Protein AF-A0A6J4QF57-F1 (afdb_monomer)

Mean predicted aligned error: 9.12 Å

Sequence (178 aa):
MHAVRVLKEDHDRIAALVERLAGENDPRLFDLLERELTVHVLAEDNVFLPQVEEAIEDSRRTTQEFFAGETDTLAGAAESIAEARENHREILSLLAEKRRVGIGDLKALVERQVEIEESLYPRAEKVLEGEDFERIGDLIEHCKWQVRGLTQAKLASSSSLRPAREAAVLVDEPGSPQ

Foldseek 3Di:
DFQVVLLVVLLVVLLVLLVVCVVDVDVVSLVVSLLSLVLSLQLCVVFVLVVLLVLLVVVCVVCVVPPPPDVPLSVLLVVLSVVLVVLSVVLNVLVVVPPVDDSVVNSVSSVVNVVSVVSNVVSSPVRDDRVRSVVSNVSSVVSSVVSVVVVVVVVVVVVVPDPPPDPPDDDDDDDDDD

Radius of gyration: 24.52 Å; Cα contacts (8 Å, |Δi|>4): 120; chains: 1; bounding box: 36×36×109 Å

Organism: NCBI:txid349277

Nearest PDB structures (foldseek):
  6h2e-assembly1_Q-2  TM=2.653E-01  e=2.456E-01  Aeromonas hydrophila subsp. hydrophila AL09-71
  8tn6-assembly1_C  TM=3.494E-01  e=1.052E+00  synthetic construct
  5xg2-assembly1_A  TM=2.446E-01  e=1.110E+00  Pyrococcus yayanosii CH1
  5nnv-assembly2_B  TM=2.238E-01  e=1.534E+00  Bacillus subtilis subsp. subtilis str. 168

Solvent-accessible surface area (backbone atoms only — not comparable to full-atom values): 10154 Å² total; per-residue (Å²): 82,53,28,71,60,57,53,51,57,47,48,57,52,52,52,54,46,49,56,48,48,74,78,38,96,47,68,69,56,49,61,46,45,52,49,53,51,52,37,50,50,50,23,34,69,74,41,51,52,53,54,48,52,50,33,44,52,54,48,48,55,54,37,65,77,76,45,96,77,74,60,66,65,56,51,52,40,52,51,38,53,54,50,47,56,50,52,44,50,53,54,52,52,47,58,72,66,40,98,78,60,55,67,66,61,56,45,52,54,51,54,48,46,51,56,43,45,68,62,33,50,70,46,42,61,76,56,45,55,73,68,52,34,25,54,48,19,48,51,32,54,50,44,36,52,52,52,52,50,53,53,53,52,51,54,55,60,66,63,71,74,65,81,80,76,80,82,84,84,76,90,82,86,81,82,88,88,134

pLDDT: mean 84.41, std 15.72, range [41.69, 97.75]

Secondary structure (DSSP, 8-state):
--HHHHHHHHHHHHHHHHHHHHH---HHHHHHHHHHHHHHHHHIIIIIHHHHHHHHHHHHHHHHHH-TT-HHHHHHHHHHHHHHHHHHHHHHHHHHH-TTS-HHHHHHHHHHHHHHHHHHHHHHTTTS-HHHHHHHHHHHHHHHHHHHHHHHHHHHHHHS------------------

Structure (mmCIF, N/CA/C/O backbone):
data_AF-A0A6J4QF57-F1
#
_entry.id   AF-A0A6J4QF57-F1
#
loop_
_atom_site.group_PDB
_atom_site.id
_atom_site.type_symbol
_atom_site.label_atom_id
_atom_site.label_alt_id
_atom_site.label_comp_id
_atom_site.label_asym_id
_atom_site.label_entity_id
_atom_site.label_seq_id
_atom_site.pdbx_PDB_ins_code
_atom_site.Cartn_x
_atom_site.Cartn_y
_atom_site.Cartn_z
_atom_site.occupancy
_atom_site.B_iso_or_equiv
_atom_site.auth_seq_id
_atom_site.auth_comp_id
_atom_site.auth_asym_id
_atom_site.auth_atom_id
_atom_site.pdbx_PDB_model_num
ATOM 1 N N . MET A 1 1 ? -13.164 -9.891 -0.575 1.00 82.06 1 MET A N 1
ATOM 2 C CA . MET A 1 1 ? -11.789 -10.457 -0.695 1.00 82.06 1 MET A CA 1
ATOM 3 C C . MET A 1 1 ? -10.975 -9.942 0.489 1.00 82.06 1 MET A C 1
ATOM 5 O O . MET A 1 1 ? -11.152 -8.786 0.813 1.00 82.06 1 MET A O 1
ATOM 9 N N . HIS A 1 2 ? -10.132 -10.723 1.176 1.00 94.94 2 HIS A N 1
ATOM 10 C CA . HIS A 1 2 ? -9.476 -10.219 2.404 1.00 94.94 2 HIS A CA 1
ATOM 11 C C . 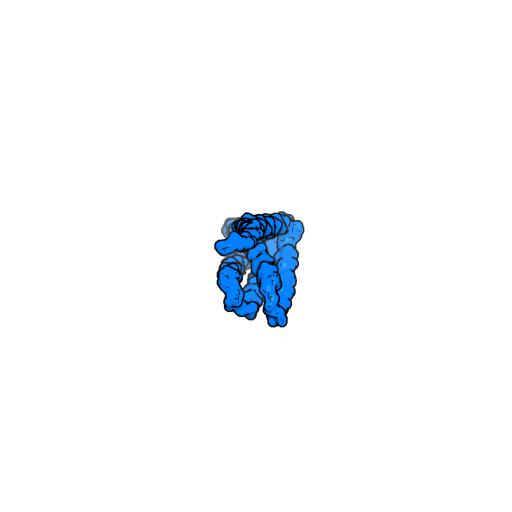HIS A 1 2 ? -8.360 -9.198 2.100 1.00 94.94 2 HIS A C 1
ATOM 13 O O . HIS A 1 2 ? -7.392 -9.562 1.433 1.00 94.94 2 HIS A O 1
ATOM 19 N N . ALA A 1 3 ? -8.443 -7.967 2.624 1.00 95.38 3 ALA A N 1
ATOM 20 C CA . ALA A 1 3 ? -7.529 -6.860 2.293 1.00 95.38 3 ALA A CA 1
ATOM 21 C C . ALA A 1 3 ? -6.036 -7.204 2.428 1.00 95.38 3 ALA A C 1
ATOM 23 O O . ALA A 1 3 ? -5.289 -7.047 1.469 1.00 95.38 3 ALA A O 1
ATOM 24 N N . VAL A 1 4 ? -5.615 -7.762 3.572 1.00 95.69 4 VAL A N 1
ATOM 25 C CA . VAL A 1 4 ? -4.206 -8.149 3.806 1.00 95.69 4 VAL A CA 1
ATOM 26 C C . VAL A 1 4 ? -3.697 -9.120 2.739 1.00 95.69 4 VAL A C 1
ATOM 28 O O . VAL A 1 4 ? -2.567 -9.016 2.278 1.00 95.69 4 VAL A O 1
ATOM 31 N N . ARG A 1 5 ? -4.539 -10.060 2.295 1.00 96.38 5 ARG A N 1
ATOM 32 C CA . ARG A 1 5 ? -4.146 -11.008 1.252 1.00 96.38 5 ARG A CA 1
ATOM 33 C C . ARG A 1 5 ? -3.926 -10.297 -0.085 1.00 96.38 5 ARG A C 1
ATOM 35 O O . ARG A 1 5 ? -2.981 -10.634 -0.785 1.00 96.38 5 ARG A O 1
ATOM 42 N N . VAL A 1 6 ? -4.767 -9.319 -0.422 1.00 96.06 6 VAL A N 1
ATOM 43 C CA . VAL A 1 6 ? -4.626 -8.525 -1.653 1.00 96.06 6 VAL A CA 1
ATOM 44 C C . VAL A 1 6 ? -3.308 -7.760 -1.681 1.00 96.06 6 VAL A C 1
ATOM 46 O O . VAL A 1 6 ? -2.625 -7.770 -2.703 1.00 96.06 6 VAL A O 1
ATOM 49 N N . LEU A 1 7 ? -2.950 -7.126 -0.565 1.00 96.50 7 LEU A N 1
ATOM 50 C CA . LEU A 1 7 ? -1.719 -6.345 -0.444 1.00 96.50 7 LEU A CA 1
ATOM 51 C C . LEU A 1 7 ? -0.479 -7.248 -0.480 1.00 96.50 7 LEU A C 1
ATOM 53 O O . LEU A 1 7 ? 0.443 -6.991 -1.246 1.00 96.50 7 LEU A O 1
ATOM 57 N N . LYS A 1 8 ? -0.508 -8.404 0.197 1.00 96.56 8 LYS A N 1
ATOM 58 C CA . LYS A 1 8 ? 0.572 -9.404 0.093 1.00 96.56 8 LYS A CA 1
ATOM 59 C C . LYS A 1 8 ? 0.761 -9.943 -1.330 1.00 96.56 8 LYS A C 1
ATOM 61 O O . LYS A 1 8 ? 1.890 -10.112 -1.779 1.00 96.56 8 LYS A O 1
ATOM 66 N N . GLU A 1 9 ? -0.325 -10.163 -2.073 1.00 96.69 9 GLU A N 1
ATOM 67 C CA . GLU A 1 9 ? -0.240 -10.530 -3.494 1.00 96.69 9 GLU A CA 1
ATOM 68 C C . GLU A 1 9 ? 0.381 -9.399 -4.352 1.00 96.69 9 GLU A C 1
ATOM 70 O O . GLU A 1 9 ? 1.011 -9.672 -5.379 1.00 96.69 9 GLU A O 1
ATOM 75 N N . ASP A 1 10 ? 0.234 -8.126 -3.962 1.00 96.50 10 ASP A N 1
ATOM 76 C CA . ASP A 1 10 ? 0.958 -7.007 -4.581 1.00 96.50 10 ASP A CA 1
ATOM 77 C C . ASP A 1 10 ? 2.449 -7.032 -4.211 1.00 96.50 10 ASP A C 1
ATOM 79 O O . ASP A 1 10 ? 3.283 -6.901 -5.111 1.00 96.50 10 ASP A O 1
ATOM 83 N N . HIS A 1 11 ? 2.795 -7.297 -2.946 1.00 96.69 11 HIS A N 1
ATOM 84 C CA . HIS A 1 11 ? 4.186 -7.421 -2.490 1.00 96.69 11 HIS A CA 1
ATOM 85 C C . HIS A 1 11 ? 4.956 -8.474 -3.279 1.00 96.69 11 HIS A C 1
ATOM 87 O O . HIS A 1 11 ? 6.025 -8.179 -3.811 1.00 96.69 11 HIS A O 1
ATOM 93 N N . ASP A 1 12 ? 4.391 -9.674 -3.432 1.00 96.19 12 ASP A N 1
ATOM 94 C CA . ASP A 1 12 ? 5.025 -10.765 -4.179 1.00 96.19 12 ASP A CA 1
ATOM 95 C C . ASP A 1 12 ? 5.312 -10.360 -5.634 1.00 96.19 12 ASP A C 1
ATOM 97 O O . ASP A 1 12 ? 6.379 -10.648 -6.190 1.00 96.19 12 ASP A O 1
ATOM 101 N N . ARG A 1 13 ? 4.369 -9.649 -6.267 1.00 96.06 13 ARG A N 1
ATOM 102 C CA . ARG A 1 13 ? 4.527 -9.156 -7.642 1.00 96.06 13 ARG A CA 1
ATOM 103 C C . ARG A 1 13 ? 5.601 -8.081 -7.744 1.00 96.06 13 ARG A C 1
ATOM 105 O O . ARG A 1 13 ? 6.428 -8.141 -8.655 1.00 96.06 13 ARG A O 1
ATOM 112 N N . ILE A 1 14 ? 5.588 -7.109 -6.837 1.00 95.62 14 ILE A N 1
ATOM 113 C CA . ILE A 1 14 ? 6.549 -6.004 -6.804 1.00 95.62 14 ILE A CA 1
ATOM 114 C C . ILE A 1 14 ? 7.956 -6.546 -6.531 1.00 95.62 14 ILE A C 1
ATOM 116 O O . ILE A 1 14 ? 8.880 -6.228 -7.280 1.00 95.62 14 ILE A O 1
ATOM 120 N N . ALA A 1 15 ? 8.116 -7.426 -5.541 1.00 93.06 15 ALA A N 1
ATOM 121 C CA . ALA A 1 15 ? 9.388 -8.065 -5.217 1.00 93.06 15 ALA A CA 1
ATOM 122 C C . ALA A 1 15 ? 9.958 -8.826 -6.423 1.00 93.06 15 ALA A C 1
ATOM 124 O O . ALA A 1 15 ? 11.121 -8.642 -6.788 1.00 93.06 15 ALA A O 1
ATOM 125 N N . ALA A 1 16 ? 9.127 -9.605 -7.124 1.00 93.94 16 ALA A N 1
ATOM 126 C CA . ALA A 1 16 ? 9.549 -10.301 -8.337 1.00 93.94 16 ALA A CA 1
ATOM 127 C C . ALA A 1 16 ? 10.000 -9.340 -9.456 1.00 93.94 16 ALA A C 1
ATOM 129 O O . ALA A 1 16 ? 10.929 -9.656 -10.202 1.00 93.94 16 ALA A O 1
ATOM 130 N N . LEU A 1 17 ? 9.366 -8.171 -9.600 1.00 94.31 17 LEU A N 1
ATOM 131 C CA . LEU A 1 17 ? 9.774 -7.156 -10.578 1.00 94.31 17 LEU A CA 1
ATOM 132 C C . LEU A 1 17 ? 11.103 -6.494 -10.202 1.00 94.31 17 LEU A C 1
ATOM 134 O O . LEU A 1 17 ? 11.955 -6.317 -11.074 1.00 94.31 17 LEU A O 1
ATOM 138 N N . VAL A 1 18 ? 11.290 -6.167 -8.923 1.00 91.38 18 VAL A N 1
ATOM 139 C CA . VAL A 1 18 ? 12.531 -5.585 -8.395 1.00 91.38 18 VAL A CA 1
ATOM 140 C C . VAL A 1 18 ? 13.710 -6.541 -8.592 1.00 91.38 18 VAL A C 1
ATOM 142 O O . VAL A 1 18 ? 14.739 -6.134 -9.129 1.00 91.38 18 VAL A O 1
ATOM 145 N N . GLU A 1 19 ? 13.550 -7.822 -8.248 1.00 91.19 19 GLU A N 1
ATOM 146 C CA . GLU A 1 19 ? 14.588 -8.845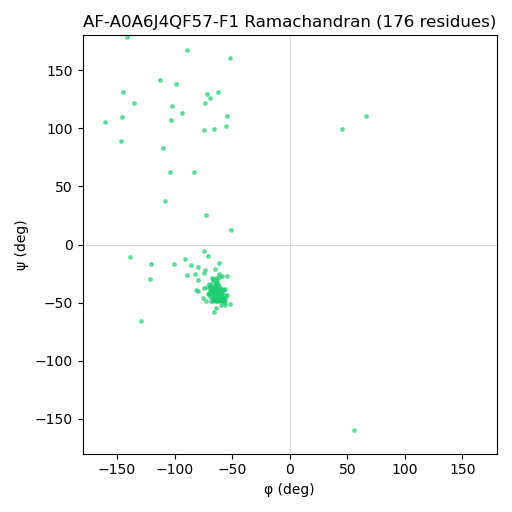 -8.443 1.00 91.19 19 GLU A CA 1
ATOM 147 C C . GLU A 1 19 ? 14.977 -8.998 -9.918 1.00 91.19 19 GLU A C 1
ATOM 149 O O . GLU A 1 19 ? 16.159 -9.049 -10.266 1.00 91.19 19 GLU A O 1
ATOM 154 N N . ARG A 1 20 ? 13.991 -9.000 -10.822 1.00 92.00 20 ARG A N 1
ATOM 155 C CA . ARG A 1 20 ? 14.261 -9.055 -12.265 1.00 92.00 20 ARG A CA 1
ATOM 156 C C . ARG A 1 20 ? 15.016 -7.822 -12.754 1.00 92.00 20 ARG A C 1
ATOM 158 O O . ARG A 1 20 ? 15.952 -7.967 -13.533 1.00 92.00 20 ARG A O 1
ATOM 165 N N . LEU A 1 21 ? 14.654 -6.631 -12.281 1.00 89.69 21 LEU A N 1
ATOM 166 C CA . LEU A 1 21 ? 15.334 -5.378 -12.629 1.00 89.69 21 LEU A CA 1
ATOM 167 C C . LEU A 1 21 ? 16.762 -5.285 -12.080 1.00 89.69 21 LEU A C 1
ATOM 169 O O . LEU A 1 21 ? 17.609 -4.630 -12.685 1.00 89.69 21 LEU A O 1
ATOM 173 N N . ALA A 1 22 ? 17.051 -5.946 -10.959 1.00 85.62 22 ALA A N 1
ATOM 174 C CA . ALA A 1 22 ? 18.411 -6.042 -10.437 1.00 85.62 22 ALA A CA 1
ATOM 175 C C . ALA A 1 22 ? 19.328 -6.870 -11.361 1.00 85.62 22 ALA A C 1
ATOM 177 O O . ALA A 1 22 ? 20.523 -6.587 -11.457 1.00 85.62 22 ALA A O 1
ATOM 178 N N . GLY A 1 23 ? 18.772 -7.867 -12.061 1.00 84.69 23 GLY A N 1
ATOM 179 C CA . GLY A 1 23 ? 19.488 -8.683 -13.048 1.00 84.69 23 GLY A CA 1
ATOM 180 C C . GLY A 1 23 ? 19.465 -8.128 -14.479 1.00 84.69 23 GLY A C 1
ATOM 181 O O . GLY A 1 23 ? 20.377 -8.402 -15.259 1.00 84.69 23 GLY A O 1
ATOM 182 N N . GLU A 1 24 ? 18.445 -7.343 -14.833 1.00 86.06 24 GLU A N 1
ATOM 183 C CA . GLU A 1 24 ? 18.196 -6.852 -16.189 1.00 86.06 24 GLU A CA 1
ATOM 184 C C . GLU A 1 24 ? 17.844 -5.360 -16.190 1.00 86.06 24 GLU A C 1
ATOM 186 O O . GLU A 1 24 ? 16.828 -4.939 -15.644 1.00 86.06 24 GLU A O 1
ATOM 191 N N . ASN A 1 25 ? 18.618 -4.545 -16.907 1.00 81.00 25 ASN A N 1
ATOM 192 C CA . ASN A 1 25 ? 18.272 -3.139 -17.122 1.00 81.00 25 ASN A CA 1
ATOM 193 C C . ASN A 1 25 ? 17.285 -2.986 -18.300 1.00 81.00 25 ASN A C 1
ATOM 195 O O . ASN A 1 25 ? 17.628 -2.404 -19.332 1.00 81.00 25 ASN A O 1
ATOM 199 N N . ASP A 1 26 ? 16.082 -3.564 -18.174 1.00 86.44 26 ASP A N 1
ATOM 200 C CA . ASP A 1 26 ? 14.990 -3.419 -19.150 1.00 86.44 26 ASP A CA 1
ATOM 201 C C . ASP A 1 26 ? 14.057 -2.260 -18.750 1.00 86.44 26 ASP A C 1
ATOM 203 O O . ASP A 1 26 ? 13.311 -2.358 -17.770 1.00 86.44 26 ASP A O 1
ATOM 207 N N . PRO A 1 27 ? 14.005 -1.171 -19.538 1.00 86.06 27 PRO A N 1
ATOM 208 C CA . PRO A 1 27 ? 13.104 -0.065 -19.258 1.00 86.06 27 PRO A CA 1
ATOM 209 C C . PRO A 1 27 ? 11.621 -0.429 -19.212 1.00 86.06 27 PRO A C 1
ATOM 211 O O . PRO A 1 27 ? 10.857 0.245 -18.533 1.00 86.06 27 PRO A O 1
ATOM 214 N N . ARG A 1 28 ? 11.194 -1.477 -19.922 1.00 89.94 28 ARG A N 1
ATOM 215 C CA . ARG A 1 28 ? 9.796 -1.925 -19.893 1.00 89.94 28 ARG A CA 1
ATOM 216 C C . ARG A 1 28 ? 9.439 -2.549 -18.551 1.00 89.94 28 ARG A C 1
ATOM 218 O O . ARG A 1 28 ? 8.299 -2.409 -18.114 1.00 89.94 28 ARG A O 1
ATOM 225 N N . LEU A 1 29 ? 10.397 -3.228 -17.917 1.00 90.62 29 LEU A N 1
ATOM 226 C CA . LEU A 1 29 ? 10.235 -3.747 -16.562 1.00 90.62 29 LEU A CA 1
ATOM 227 C C . LEU A 1 29 ? 10.179 -2.602 -15.555 1.00 90.62 29 LEU A C 1
ATOM 229 O O . LEU A 1 29 ? 9.353 -2.653 -14.651 1.00 90.62 29 LEU A O 1
ATOM 233 N N . PHE A 1 30 ? 10.974 -1.547 -15.752 1.00 90.00 30 PHE A N 1
ATOM 234 C CA . PHE A 1 30 ? 10.905 -0.357 -14.904 1.00 90.00 30 PHE A CA 1
ATOM 235 C C . PHE A 1 30 ? 9.540 0.329 -15.015 1.00 90.00 30 PHE A C 1
ATOM 237 O O . PHE A 1 30 ? 8.891 0.554 -14.001 1.00 90.00 30 PHE A O 1
ATOM 244 N N . ASP A 1 31 ? 9.047 0.565 -16.236 1.00 90.44 31 ASP A N 1
ATOM 245 C CA . ASP A 1 31 ? 7.720 1.156 -16.459 1.00 90.44 31 ASP A CA 1
ATOM 246 C C . ASP A 1 31 ? 6.587 0.278 -15.886 1.00 90.44 31 ASP A C 1
ATOM 248 O O . ASP A 1 31 ? 5.489 0.762 -15.602 1.00 90.44 31 ASP A O 1
ATOM 252 N N . LEU A 1 32 ? 6.791 -1.041 -15.800 1.00 92.56 32 LEU A N 1
ATOM 253 C CA . LEU A 1 32 ? 5.847 -1.962 -15.166 1.00 92.56 32 LEU A CA 1
ATOM 254 C C . LEU A 1 32 ? 5.917 -1.859 -13.637 1.00 92.56 32 LEU A C 1
ATOM 256 O O . LEU A 1 32 ? 4.872 -1.734 -13.006 1.00 92.56 32 LEU A O 1
ATOM 260 N N . LEU A 1 33 ? 7.122 -1.849 -13.062 1.00 92.44 33 LEU A N 1
ATOM 261 C CA . LEU A 1 33 ? 7.342 -1.665 -11.628 1.00 92.44 33 LEU A CA 1
ATOM 262 C C . LEU A 1 33 ? 6.781 -0.324 -11.140 1.00 92.44 33 LEU A C 1
ATOM 264 O O . LEU A 1 33 ? 6.049 -0.302 -10.158 1.00 92.44 33 LEU A O 1
ATOM 268 N N . GLU A 1 34 ? 7.053 0.771 -11.855 1.00 92.56 34 GLU A N 1
ATOM 269 C CA . GLU A 1 34 ? 6.514 2.105 -11.555 1.00 92.56 34 GLU A CA 1
ATOM 270 C C . GLU A 1 34 ? 4.984 2.076 -11.470 1.00 92.56 34 GLU A C 1
ATOM 272 O O . GLU A 1 34 ? 4.393 2.637 -10.547 1.00 92.56 34 GLU A O 1
ATOM 277 N N . ARG A 1 35 ? 4.331 1.382 -12.411 1.00 93.25 35 ARG A N 1
ATOM 278 C CA . ARG A 1 35 ? 2.872 1.245 -12.434 1.00 93.25 35 ARG A CA 1
ATOM 279 C C . ARG A 1 35 ? 2.344 0.427 -11.264 1.00 93.25 35 ARG A C 1
ATOM 281 O O . ARG A 1 35 ? 1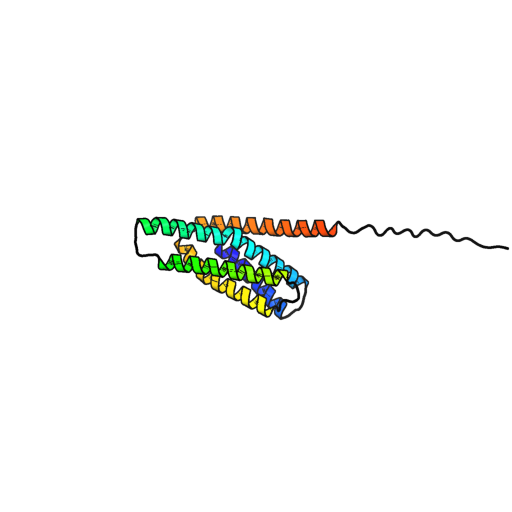.392 0.876 -10.633 1.00 93.25 35 ARG A O 1
ATOM 288 N N . GLU A 1 36 ? 2.918 -0.742 -10.987 1.00 95.31 36 GLU A N 1
ATOM 289 C CA . GLU A 1 36 ? 2.449 -1.583 -9.877 1.00 95.31 36 GLU A CA 1
ATOM 290 C C . GLU A 1 36 ? 2.683 -0.903 -8.522 1.00 95.31 36 GLU A C 1
ATOM 292 O O . GLU A 1 36 ? 1.755 -0.852 -7.722 1.00 95.31 36 GLU A O 1
ATOM 297 N N . LEU A 1 37 ? 3.847 -0.278 -8.302 1.00 95.00 37 LEU A N 1
ATOM 298 C CA . LEU A 1 37 ? 4.121 0.490 -7.082 1.00 95.00 37 LEU A CA 1
ATOM 299 C C . LEU A 1 37 ? 3.164 1.668 -6.914 1.00 95.00 37 LEU A C 1
ATOM 301 O O . LEU A 1 37 ? 2.602 1.852 -5.842 1.00 95.00 37 LEU A O 1
ATOM 305 N N . THR A 1 38 ? 2.934 2.446 -7.975 1.00 94.56 38 THR A N 1
ATOM 306 C CA . THR A 1 38 ? 2.000 3.581 -7.917 1.00 94.56 38 THR A CA 1
ATOM 307 C C . THR A 1 38 ? 0.586 3.113 -7.576 1.00 94.56 38 THR A C 1
ATOM 309 O O . THR A 1 38 ? -0.100 3.740 -6.776 1.00 94.56 38 THR A O 1
ATOM 312 N N . VAL A 1 39 ? 0.130 2.018 -8.189 1.00 96.06 39 VAL A N 1
ATOM 313 C CA . VAL A 1 39 ? -1.199 1.451 -7.930 1.00 96.06 39 VAL A CA 1
ATOM 314 C C . VAL A 1 39 ? -1.319 0.959 -6.490 1.00 96.06 39 VAL A C 1
ATOM 316 O O . VAL A 1 39 ? -2.327 1.246 -5.850 1.00 96.06 39 VAL A O 1
ATOM 319 N N . HIS A 1 40 ? -0.308 0.247 -5.998 1.00 97.12 40 HIS A N 1
ATOM 320 C CA . HIS A 1 40 ? -0.268 -0.298 -4.646 1.00 97.12 40 HIS A CA 1
ATOM 321 C C . HIS A 1 40 ? -0.259 0.818 -3.590 1.00 97.12 40 HIS A C 1
ATOM 323 O O . HIS A 1 40 ? -1.205 0.909 -2.811 1.00 97.12 40 HIS A O 1
ATOM 329 N N . VAL A 1 41 ? 0.688 1.760 -3.677 1.00 97.00 41 VAL A N 1
ATOM 330 C CA . VAL A 1 41 ? 0.781 2.913 -2.761 1.00 97.00 41 VAL A CA 1
ATOM 331 C C . VAL A 1 41 ? -0.520 3.716 -2.734 1.00 97.00 41 VAL A C 1
ATOM 333 O O . VAL A 1 41 ? -1.018 4.073 -1.670 1.00 97.00 41 VAL A O 1
ATOM 336 N N . LEU A 1 42 ? -1.127 3.984 -3.898 1.00 95.81 42 LEU A N 1
ATOM 337 C CA . LEU A 1 42 ? -2.391 4.723 -3.942 1.00 95.81 42 LEU A CA 1
ATOM 338 C C . LEU A 1 42 ? -3.558 3.932 -3.351 1.00 95.81 42 LEU A C 1
ATOM 340 O O . LEU A 1 42 ? -4.445 4.544 -2.757 1.00 95.81 42 LEU A O 1
ATOM 344 N N . ALA A 1 43 ? -3.598 2.612 -3.515 1.00 96.62 43 ALA A N 1
ATOM 345 C CA . ALA A 1 43 ? -4.635 1.802 -2.891 1.00 96.62 43 ALA A CA 1
ATOM 346 C C . ALA A 1 43 ? -4.517 1.846 -1.362 1.00 96.62 43 ALA A C 1
ATOM 348 O O . ALA A 1 43 ? -5.524 1.958 -0.665 1.00 96.62 43 ALA A O 1
ATOM 349 N N . GLU A 1 44 ? -3.300 1.842 -0.833 1.00 97.56 44 GLU A N 1
ATOM 350 C CA . GLU A 1 44 ? -3.077 1.912 0.606 1.00 97.56 44 GLU A CA 1
ATOM 351 C C . GLU A 1 44 ? -3.362 3.295 1.182 1.00 97.56 44 GLU A C 1
ATOM 353 O O . GLU A 1 44 ? -4.135 3.408 2.133 1.00 97.56 44 GLU A O 1
ATOM 358 N N . ASP A 1 45 ? -2.832 4.352 0.562 1.00 97.50 45 ASP A N 1
ATOM 359 C CA . ASP A 1 45 ? -3.005 5.732 1.026 1.00 97.50 45 ASP A CA 1
ATOM 360 C C . ASP A 1 45 ? -4.460 6.209 0.976 1.00 97.50 45 ASP A C 1
ATOM 362 O O . ASP A 1 45 ? -4.858 7.043 1.795 1.00 97.50 45 ASP A O 1
ATOM 366 N N . ASN A 1 46 ? -5.249 5.716 0.013 1.00 97.06 46 ASN A N 1
ATOM 367 C CA . ASN A 1 46 ? -6.636 6.146 -0.183 1.00 97.06 46 ASN A CA 1
ATOM 368 C C . ASN A 1 46 ? -7.672 5.181 0.402 1.00 97.06 46 ASN A C 1
ATOM 370 O O . ASN A 1 46 ? -8.832 5.571 0.530 1.00 97.06 46 ASN A O 1
ATOM 374 N N . VAL A 1 47 ? -7.295 3.937 0.716 1.00 97.62 47 VAL A N 1
ATOM 375 C CA . VAL A 1 47 ? -8.242 2.921 1.198 1.00 97.62 47 VAL A CA 1
ATOM 376 C C . VAL A 1 47 ? -7.752 2.263 2.477 1.00 97.62 47 VAL A C 1
ATOM 378 O O . VAL A 1 47 ? -8.395 2.428 3.507 1.00 97.62 47 VAL A O 1
ATOM 381 N N . PHE A 1 48 ? -6.645 1.520 2.443 1.00 97.75 48 PHE A N 1
ATOM 382 C CA . PHE A 1 48 ? -6.257 0.686 3.584 1.00 97.75 48 PHE A CA 1
ATOM 383 C C . PHE A 1 48 ? -5.891 1.512 4.824 1.00 97.75 48 PHE A C 1
ATOM 385 O O . PHE A 1 48 ? -6.538 1.377 5.863 1.00 97.75 48 PHE A O 1
ATOM 392 N N . LEU A 1 49 ? -4.899 2.402 4.712 1.00 96.94 49 LEU A N 1
ATOM 393 C CA . LEU A 1 49 ? -4.391 3.173 5.848 1.00 96.94 49 LEU A CA 1
ATOM 394 C C . LEU A 1 49 ? -5.468 4.068 6.482 1.00 96.94 49 LEU A C 1
ATOM 396 O O . LEU A 1 49 ? -5.583 4.028 7.706 1.00 96.94 49 LEU A O 1
ATOM 400 N N . PRO A 1 50 ? -6.308 4.804 5.720 1.00 97.00 50 PRO A N 1
ATOM 401 C CA . PRO A 1 50 ? -7.393 5.585 6.313 1.00 97.00 50 PRO A CA 1
ATOM 402 C C . PRO A 1 50 ? -8.406 4.743 7.094 1.00 97.00 50 PRO A C 1
ATOM 404 O O . PRO A 1 50 ? -8.885 5.182 8.132 1.00 97.00 50 PRO A O 1
ATOM 407 N N . GLN A 1 51 ? -8.743 3.539 6.619 1.00 96.25 51 GLN A N 1
ATOM 408 C CA . GLN A 1 51 ? -9.706 2.673 7.308 1.00 96.25 51 GLN A CA 1
ATOM 409 C C . GLN A 1 51 ? -9.122 2.088 8.600 1.00 96.25 51 GLN A C 1
ATOM 411 O O . GLN A 1 51 ? -9.828 1.978 9.599 1.00 96.25 51 GLN A O 1
ATOM 416 N N . VAL A 1 52 ? -7.827 1.757 8.606 1.00 93.94 52 VAL A N 1
ATOM 417 C CA . VAL A 1 52 ? -7.128 1.328 9.826 1.00 93.94 52 VAL A CA 1
ATOM 418 C C . VAL A 1 52 ? -7.017 2.488 10.822 1.00 93.94 52 VAL A C 1
ATOM 420 O O . VAL A 1 52 ? -7.267 2.299 12.008 1.00 93.94 52 VAL A O 1
ATOM 423 N N . GLU A 1 53 ? -6.683 3.689 10.349 1.00 94.31 53 GLU A N 1
ATOM 424 C CA . GLU A 1 53 ? -6.598 4.913 11.155 1.00 94.31 53 GLU A CA 1
ATOM 425 C C . GLU A 1 53 ? -7.947 5.251 11.816 1.00 94.31 53 GLU A C 1
ATOM 427 O O . GLU A 1 53 ? -8.003 5.427 13.033 1.00 94.31 53 GLU A O 1
ATOM 432 N N . GLU A 1 54 ? -9.042 5.229 11.051 1.00 93.88 54 GLU A N 1
ATOM 433 C CA . GLU A 1 54 ? -10.408 5.441 11.550 1.00 93.88 54 GLU A CA 1
ATOM 434 C C . GLU A 1 54 ? -10.792 4.410 12.627 1.00 93.88 54 GLU A C 1
ATOM 436 O O . GLU A 1 54 ? -11.252 4.779 13.710 1.00 93.88 54 GLU A O 1
ATOM 441 N N . ALA A 1 55 ? -10.514 3.123 12.389 1.00 91.50 55 ALA A N 1
ATOM 442 C CA . ALA A 1 55 ? -10.795 2.061 13.357 1.00 91.50 55 ALA A CA 1
ATOM 443 C C . ALA A 1 55 ? -9.979 2.205 14.656 1.00 91.50 55 ALA A C 1
ATOM 445 O O . ALA A 1 55 ? -10.494 1.974 15.753 1.00 91.50 55 ALA A O 1
ATOM 446 N N . ILE A 1 56 ? -8.714 2.629 14.560 1.00 88.88 56 ILE A N 1
ATOM 447 C CA . ILE A 1 56 ? -7.871 2.932 15.727 1.00 88.88 56 ILE A CA 1
ATOM 448 C C . ILE A 1 56 ? -8.451 4.103 16.520 1.00 88.88 56 ILE A C 1
ATOM 450 O O . ILE A 1 56 ? -8.489 4.050 17.752 1.00 88.88 56 ILE A O 1
ATOM 454 N N . GLU A 1 57 ? -8.892 5.166 15.847 1.00 88.25 57 GLU A N 1
ATOM 455 C CA . GLU A 1 57 ? -9.465 6.339 16.505 1.00 88.25 57 GLU A CA 1
ATOM 456 C C . GLU A 1 57 ? -10.776 6.023 17.228 1.00 88.25 57 GLU A C 1
ATOM 458 O O . GLU A 1 57 ? -10.961 6.451 18.375 1.00 88.25 57 GLU A O 1
ATOM 463 N N . ASP A 1 58 ? -11.660 5.251 16.599 1.00 88.75 58 ASP A N 1
ATOM 464 C CA . ASP A 1 58 ? -12.927 4.827 17.195 1.00 88.75 58 ASP A CA 1
ATOM 465 C C . ASP A 1 58 ? -12.711 3.848 18.359 1.00 88.75 58 ASP A C 1
ATOM 467 O O . ASP A 1 58 ? -13.336 3.990 19.421 1.00 88.75 58 ASP A O 1
ATOM 471 N N . SER A 1 59 ? -11.749 2.928 18.227 1.00 85.44 59 SER A N 1
ATOM 472 C CA . SER A 1 59 ? -11.305 2.070 19.330 1.00 85.44 59 SER A CA 1
ATOM 473 C C . SER A 1 59 ? -10.750 2.903 20.488 1.00 85.44 59 SER A C 1
ATOM 475 O O . SER A 1 59 ? -11.140 2.707 21.638 1.00 85.44 59 SER A O 1
ATOM 477 N N . ARG A 1 60 ? -9.911 3.912 20.210 1.00 83.25 60 ARG A N 1
ATOM 478 C CA . ARG A 1 60 ? -9.354 4.801 21.242 1.00 83.25 60 ARG A CA 1
ATOM 479 C C . ARG A 1 60 ? -10.445 5.579 21.970 1.00 83.25 60 ARG A C 1
ATOM 481 O O . ARG A 1 60 ? -10.361 5.712 23.189 1.00 83.25 60 ARG A O 1
ATOM 488 N N . ARG A 1 61 ? -11.440 6.099 21.246 1.00 82.50 61 ARG A N 1
ATOM 489 C CA . ARG A 1 61 ? -12.565 6.850 21.827 1.00 82.50 61 ARG A CA 1
ATOM 490 C C . ARG A 1 61 ? -13.356 5.968 22.789 1.00 82.50 61 ARG A C 1
ATOM 492 O O . ARG A 1 61 ? -13.554 6.349 23.936 1.00 82.50 61 ARG A O 1
ATOM 499 N N . THR A 1 62 ? -13.687 4.756 22.353 1.00 78.50 62 THR A N 1
ATOM 500 C CA . THR A 1 62 ? -14.405 3.774 23.173 1.00 78.50 62 THR A CA 1
ATOM 501 C C . THR A 1 62 ? -13.569 3.352 24.385 1.00 78.50 62 THR A C 1
ATOM 503 O O . THR A 1 62 ? -14.027 3.405 25.520 1.00 78.50 62 THR A O 1
ATOM 506 N N . THR A 1 63 ? -12.299 2.999 24.200 1.00 72.94 63 THR A N 1
ATOM 507 C CA . THR A 1 63 ? -11.449 2.518 25.298 1.00 72.94 63 THR A CA 1
ATOM 508 C C . THR A 1 63 ? -11.113 3.621 26.302 1.00 72.94 63 THR A C 1
ATOM 510 O O . THR A 1 63 ? -11.111 3.348 27.494 1.00 72.94 63 THR A O 1
ATOM 513 N N . GLN A 1 64 ? -10.912 4.879 25.893 1.00 65.75 64 GLN A N 1
ATOM 514 C CA . GLN A 1 64 ? -10.733 5.991 26.844 1.00 65.75 64 GLN A CA 1
ATOM 515 C C . GLN A 1 64 ? -11.968 6.227 27.723 1.00 65.75 64 GLN A C 1
ATOM 517 O O . GLN A 1 64 ? -11.824 6.648 28.871 1.00 65.75 64 GLN A O 1
ATOM 522 N N . GLU A 1 65 ? -13.163 5.933 27.211 1.00 58.81 65 GLU A N 1
ATOM 523 C CA . GLU A 1 65 ? -14.410 6.041 27.967 1.00 58.81 65 GLU A CA 1
ATOM 524 C C . GLU A 1 65 ? -14.580 4.911 29.003 1.00 58.81 65 GLU A C 1
ATOM 526 O O . GLU A 1 65 ? -15.255 5.120 30.012 1.00 58.81 65 GLU A O 1
ATOM 531 N N . PHE A 1 66 ? -13.934 3.749 28.814 1.00 53.78 66 PHE A N 1
ATOM 532 C CA . PHE A 1 66 ? -14.168 2.553 29.641 1.00 53.78 66 PHE A CA 1
ATOM 533 C C . PHE A 1 66 ? -12.936 1.989 30.384 1.00 53.78 66 PHE A C 1
ATOM 535 O O . PHE A 1 66 ? -13.092 1.436 31.473 1.00 53.78 66 PHE A O 1
ATOM 542 N N . PHE A 1 67 ? -11.715 2.135 29.861 1.00 53.56 67 PHE A N 1
ATOM 543 C CA . PHE A 1 67 ? -10.484 1.536 30.392 1.00 53.56 67 PHE A CA 1
ATOM 544 C C . PHE A 1 67 ? -9.257 2.445 30.187 1.00 53.56 67 PHE A C 1
ATOM 546 O O . PHE A 1 67 ? -8.716 2.581 29.094 1.00 53.56 67 PHE A O 1
ATOM 553 N N . ALA A 1 68 ? -8.727 3.014 31.271 1.00 55.00 68 ALA A N 1
ATOM 554 C CA . ALA A 1 68 ? -7.567 3.914 31.253 1.00 55.00 68 ALA A CA 1
ATOM 555 C C . ALA A 1 68 ? -6.195 3.232 30.981 1.00 55.00 68 ALA A C 1
ATOM 557 O O . ALA A 1 68 ? -5.177 3.738 31.448 1.00 55.00 68 ALA A O 1
ATOM 558 N N . GLY A 1 69 ? -6.134 2.078 30.294 1.00 52.59 69 GLY A N 1
ATOM 559 C CA . GLY A 1 69 ? -4.953 1.195 30.339 1.00 52.59 69 GLY A CA 1
ATOM 560 C C . GLY A 1 69 ? -4.458 0.533 29.046 1.00 52.59 69 GLY A C 1
ATOM 561 O O . GLY A 1 69 ? -3.359 -0.009 29.070 1.00 52.59 69 GLY A O 1
ATOM 562 N N . GLU A 1 70 ? -5.187 0.569 27.926 1.00 56.69 70 GLU A N 1
ATOM 563 C CA . GLU A 1 70 ? -4.829 -0.193 26.704 1.00 56.69 70 GLU A CA 1
ATOM 564 C C . GLU A 1 70 ? -4.314 0.690 25.545 1.00 56.69 70 GLU A C 1
ATOM 566 O O . GLU A 1 70 ? -4.591 0.472 24.370 1.00 56.69 70 GLU A O 1
ATOM 571 N N . THR A 1 71 ? -3.542 1.729 25.865 1.00 62.69 71 THR A N 1
ATOM 572 C CA . THR A 1 71 ? -3.090 2.743 24.893 1.00 62.69 71 THR A CA 1
ATOM 573 C C . THR A 1 71 ? -1.902 2.326 24.019 1.00 62.69 71 THR A C 1
ATOM 575 O O . THR A 1 71 ? -1.690 2.923 22.967 1.00 62.69 71 THR A O 1
ATOM 578 N N . ASP A 1 72 ? -1.129 1.317 24.424 1.00 70.88 72 ASP A N 1
ATOM 579 C CA . ASP A 1 72 ? 0.199 1.047 23.845 1.00 70.88 72 ASP A CA 1
ATOM 580 C C . ASP A 1 72 ? 0.134 0.411 22.442 1.00 70.88 72 ASP A C 1
ATOM 582 O O . ASP A 1 72 ? 0.880 0.766 21.533 1.00 70.88 72 ASP A O 1
ATOM 586 N N . THR A 1 73 ? -0.837 -0.482 22.217 1.00 70.06 73 THR A N 1
ATOM 587 C CA . THR A 1 73 ? -1.028 -1.116 20.899 1.00 70.06 73 THR A CA 1
ATOM 588 C C . THR A 1 73 ? -1.544 -0.121 19.854 1.00 70.06 73 THR A C 1
ATOM 590 O O . THR A 1 73 ? -1.098 -0.153 18.707 1.00 70.06 73 THR A O 1
ATOM 593 N N . LEU A 1 74 ? -2.464 0.768 20.247 1.00 78.00 74 LEU A N 1
ATOM 594 C CA . LEU A 1 74 ? -3.029 1.786 19.357 1.00 78.00 74 LEU A CA 1
ATOM 595 C C . LEU A 1 74 ? -1.986 2.853 18.998 1.00 78.00 74 LEU A C 1
ATOM 597 O O . LEU A 1 74 ? -1.931 3.289 17.850 1.00 78.00 74 LEU A O 1
ATOM 601 N N . ALA A 1 75 ? -1.127 3.228 19.954 1.00 79.12 75 ALA A N 1
ATOM 602 C CA . ALA A 1 75 ? -0.012 4.140 19.710 1.00 79.12 75 ALA A CA 1
ATOM 603 C C . ALA A 1 75 ? 0.968 3.570 18.673 1.00 79.12 75 ALA A C 1
ATOM 605 O O . ALA A 1 75 ? 1.262 4.240 17.686 1.00 79.12 75 ALA A O 1
ATOM 606 N N . GLY A 1 76 ? 1.385 2.308 18.829 1.00 84.75 76 GLY A N 1
ATOM 607 C CA . GLY A 1 76 ? 2.266 1.665 17.853 1.00 84.75 76 GLY A CA 1
ATOM 608 C C . GLY A 1 76 ? 1.651 1.592 16.450 1.00 84.75 76 GLY A C 1
ATOM 609 O O . GLY A 1 76 ? 2.341 1.803 15.457 1.00 84.75 76 GLY A O 1
ATOM 610 N N . ALA A 1 77 ? 0.350 1.316 16.333 1.00 87.06 77 ALA A N 1
ATOM 611 C CA . ALA A 1 77 ? -0.313 1.257 15.029 1.00 87.06 77 ALA A CA 1
ATOM 612 C C . ALA A 1 77 ? -0.327 2.622 14.313 1.00 87.06 77 ALA A C 1
ATOM 614 O O . ALA A 1 77 ? -0.052 2.683 13.116 1.00 87.06 77 ALA A O 1
ATOM 615 N N . ALA A 1 78 ? -0.567 3.712 15.049 1.00 88.75 78 ALA A N 1
ATOM 616 C CA . ALA A 1 78 ? -0.495 5.067 14.505 1.00 88.75 78 ALA A CA 1
ATOM 617 C C . ALA A 1 78 ? 0.928 5.439 14.043 1.00 88.75 78 ALA A C 1
ATOM 619 O O . ALA A 1 78 ? 1.090 6.050 12.988 1.00 88.75 78 ALA A O 1
ATOM 620 N N . GLU A 1 79 ? 1.959 5.029 14.791 1.00 91.56 79 GLU A N 1
ATOM 621 C CA . GLU A 1 79 ? 3.362 5.205 14.385 1.00 91.56 79 GLU A CA 1
ATOM 622 C C . GLU A 1 79 ? 3.672 4.457 13.080 1.00 91.56 79 GLU A C 1
ATOM 624 O O . GLU A 1 79 ? 4.223 5.055 12.157 1.00 91.56 79 GLU A O 1
ATOM 629 N N . SER A 1 80 ? 3.246 3.194 12.956 1.00 93.62 80 SER A N 1
ATOM 630 C CA . SER A 1 80 ? 3.418 2.410 11.723 1.00 93.62 80 SER A CA 1
ATOM 631 C C . SER A 1 80 ? 2.707 3.038 10.521 1.00 93.62 80 SER A C 1
ATOM 633 O O . SER A 1 80 ? 3.266 3.058 9.430 1.00 93.62 80 SER A O 1
ATOM 635 N N . ILE A 1 81 ? 1.497 3.586 10.700 1.00 94.62 81 ILE A N 1
ATOM 636 C CA . ILE A 1 81 ? 0.777 4.289 9.624 1.00 94.62 81 ILE A CA 1
ATOM 637 C C . ILE A 1 81 ? 1.546 5.538 9.179 1.00 94.62 81 ILE A C 1
ATOM 639 O O . ILE A 1 81 ? 1.682 5.792 7.981 1.00 94.62 81 ILE A O 1
ATOM 643 N N . ALA A 1 82 ? 2.060 6.325 10.128 1.00 95.38 82 ALA A N 1
ATOM 644 C CA . ALA A 1 82 ? 2.851 7.509 9.812 1.00 95.38 82 ALA A CA 1
ATOM 645 C C . ALA A 1 82 ? 4.145 7.142 9.065 1.00 95.38 82 ALA A C 1
ATOM 647 O O . ALA A 1 82 ? 4.500 7.811 8.092 1.00 95.38 82 ALA A O 1
ATOM 648 N N . GLU A 1 83 ? 4.813 6.066 9.487 1.00 96.81 83 GLU A N 1
ATOM 649 C CA . GLU A 1 83 ? 6.015 5.555 8.830 1.00 96.81 83 GLU A CA 1
ATOM 650 C C . GLU A 1 83 ? 5.727 5.064 7.404 1.00 96.81 83 GLU A C 1
ATOM 652 O O . GLU A 1 83 ? 6.444 5.451 6.480 1.00 96.81 83 GLU A O 1
ATOM 657 N N . ALA A 1 84 ? 4.641 4.307 7.204 1.00 96.44 84 ALA A N 1
ATOM 658 C CA . ALA A 1 84 ? 4.201 3.855 5.883 1.00 96.44 84 ALA A CA 1
ATOM 659 C C . ALA A 1 84 ? 3.970 5.042 4.933 1.00 96.44 84 ALA A C 1
ATOM 661 O O . ALA A 1 84 ? 4.513 5.075 3.832 1.00 96.44 84 ALA A O 1
ATOM 662 N N . ARG A 1 85 ? 3.254 6.086 5.378 1.00 97.06 85 ARG A N 1
ATOM 663 C CA . ARG A 1 85 ? 2.999 7.290 4.559 1.00 97.06 85 ARG A CA 1
ATOM 664 C C . ARG A 1 85 ? 4.271 8.075 4.213 1.00 97.06 85 ARG A C 1
ATOM 666 O O . ARG A 1 85 ? 4.320 8.732 3.172 1.00 97.06 85 ARG A O 1
ATOM 673 N N . GLU A 1 86 ? 5.277 8.098 5.087 1.00 97.62 86 GLU A N 1
ATOM 674 C CA . GLU A 1 86 ? 6.579 8.696 4.754 1.00 97.62 86 GLU A CA 1
ATOM 675 C C . GLU A 1 86 ? 7.293 7.855 3.694 1.00 97.62 86 GLU A C 1
ATOM 677 O O . GLU A 1 86 ? 7.691 8.383 2.657 1.00 97.62 86 GLU A O 1
ATOM 682 N N . ASN A 1 87 ? 7.358 6.540 3.896 1.00 97.06 87 ASN A N 1
ATOM 683 C CA . ASN A 1 87 ? 8.004 5.625 2.965 1.00 97.06 87 ASN A CA 1
ATOM 684 C C . ASN A 1 87 ? 7.317 5.631 1.579 1.00 97.06 87 ASN A C 1
ATOM 686 O O . ASN A 1 87 ? 7.992 5.665 0.552 1.00 97.06 87 ASN A O 1
ATOM 690 N N . HIS A 1 88 ? 5.985 5.747 1.527 1.00 97.38 88 HIS A N 1
ATOM 691 C CA . HIS A 1 88 ? 5.215 5.976 0.298 1.00 97.38 88 HIS A CA 1
ATOM 692 C C . HIS A 1 88 ? 5.639 7.244 -0.442 1.00 97.38 88 HIS A C 1
ATOM 694 O O . HIS A 1 88 ? 5.825 7.224 -1.662 1.00 97.38 88 HIS A O 1
ATOM 700 N N . ARG A 1 89 ? 5.818 8.357 0.279 1.00 96.50 89 ARG A N 1
ATOM 701 C CA . ARG A 1 89 ? 6.279 9.617 -0.319 1.00 96.50 89 ARG A CA 1
ATOM 702 C C . ARG A 1 89 ? 7.679 9.477 -0.900 1.00 96.50 89 ARG A C 1
ATOM 704 O O . ARG A 1 89 ? 7.913 9.976 -2.001 1.00 96.50 89 ARG A O 1
ATOM 711 N N . GLU A 1 90 ? 8.577 8.781 -0.210 1.00 95.06 90 GLU A N 1
ATOM 712 C CA . GLU A 1 90 ? 9.926 8.498 -0.708 1.00 95.06 90 GLU A CA 1
ATOM 713 C C . GLU A 1 90 ? 9.889 7.631 -1.977 1.00 95.06 90 GLU A C 1
ATOM 715 O O . GLU A 1 90 ? 10.492 8.005 -2.987 1.00 95.06 90 GLU A O 1
ATOM 720 N N . ILE A 1 91 ? 9.107 6.542 -1.981 1.00 93.94 91 ILE A N 1
ATOM 721 C CA . ILE A 1 91 ? 8.912 5.675 -3.155 1.00 93.94 91 ILE A CA 1
ATOM 722 C C . ILE A 1 91 ? 8.399 6.490 -4.347 1.00 93.94 91 ILE A C 1
ATOM 724 O O . ILE A 1 91 ? 8.987 6.450 -5.430 1.00 93.94 91 ILE A O 1
ATOM 728 N N . LEU A 1 92 ? 7.326 7.265 -4.163 1.00 92.62 92 LEU A N 1
ATOM 729 C CA . LEU A 1 92 ? 6.739 8.068 -5.238 1.00 92.62 92 LEU A CA 1
ATOM 730 C C . LEU A 1 92 ? 7.691 9.168 -5.727 1.00 92.62 92 LEU A C 1
ATOM 732 O O . LEU A 1 92 ? 7.728 9.448 -6.927 1.00 92.62 92 LEU A O 1
ATOM 736 N N . SER A 1 93 ? 8.476 9.772 -4.830 1.00 91.88 93 SER A N 1
ATOM 737 C CA . SER A 1 93 ? 9.493 10.763 -5.195 1.00 91.88 93 SER A CA 1
ATOM 738 C C . SER A 1 93 ? 10.572 10.143 -6.079 1.00 91.88 93 SER A C 1
ATOM 740 O O . SER A 1 93 ? 10.874 10.687 -7.142 1.00 91.88 93 SER A O 1
ATOM 742 N N . LEU A 1 94 ? 11.099 8.974 -5.699 1.00 90.12 94 LEU A N 1
ATOM 743 C CA . LEU A 1 94 ? 12.069 8.248 -6.518 1.00 90.12 94 LEU A CA 1
ATOM 744 C C . LEU A 1 94 ? 11.482 7.897 -7.892 1.00 90.12 94 LEU A C 1
ATOM 746 O O . LEU A 1 94 ? 12.094 8.175 -8.923 1.00 90.12 94 LEU A O 1
ATOM 750 N N . LEU A 1 95 ? 10.264 7.357 -7.945 1.00 88.56 95 LEU A N 1
ATOM 751 C C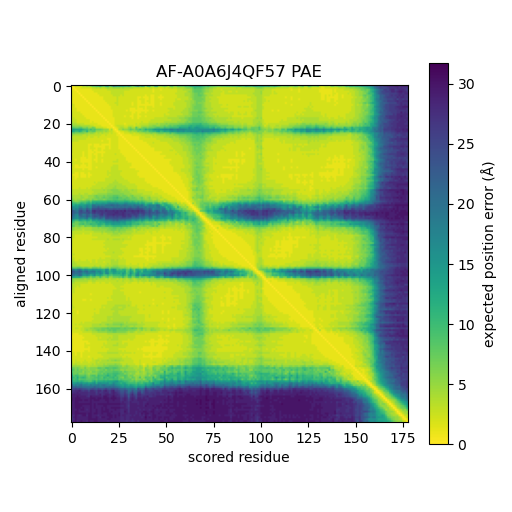A . LEU A 1 95 ? 9.619 7.039 -9.222 1.00 88.56 95 LEU A CA 1
ATOM 752 C C . LEU A 1 95 ? 9.467 8.281 -10.123 1.00 88.56 95 LEU A C 1
ATOM 754 O O . LEU A 1 95 ? 9.709 8.205 -11.332 1.00 88.56 95 LEU A O 1
ATOM 758 N N . ALA A 1 96 ? 9.156 9.448 -9.547 1.00 86.88 96 ALA A N 1
ATOM 759 C CA . ALA A 1 96 ? 9.026 10.705 -10.285 1.00 86.88 96 ALA A CA 1
ATOM 760 C C . ALA A 1 96 ? 10.351 11.209 -10.892 1.00 86.88 96 ALA A C 1
ATOM 762 O O . ALA A 1 96 ? 10.337 11.845 -11.953 1.00 86.88 96 ALA A O 1
ATOM 763 N N . GLU A 1 97 ? 11.496 10.899 -10.278 1.00 83.25 97 GLU A N 1
ATOM 764 C CA . GLU A 1 97 ? 12.831 11.233 -10.799 1.00 83.25 97 GLU A CA 1
ATOM 765 C C . GLU A 1 97 ? 13.229 10.405 -12.039 1.00 83.25 97 GLU A C 1
ATOM 767 O O . GLU A 1 97 ? 14.186 10.747 -12.750 1.00 83.25 97 GLU A O 1
ATOM 772 N N . LYS A 1 98 ? 12.446 9.365 -12.368 1.00 68.88 98 LYS A N 1
ATOM 773 C CA . LYS A 1 98 ? 12.651 8.445 -13.501 1.00 68.88 98 LYS A CA 1
ATOM 774 C C . LYS A 1 98 ? 14.046 7.796 -13.452 1.00 68.88 98 LYS A C 1
ATOM 776 O O . LYS A 1 98 ? 14.650 7.712 -12.393 1.00 68.88 98 LYS A O 1
ATOM 781 N N . ARG A 1 99 ? 14.556 7.283 -14.586 1.00 62.56 99 ARG A N 1
ATOM 782 C CA . ARG A 1 99 ? 15.742 6.392 -14.770 1.00 62.56 99 ARG A CA 1
ATOM 783 C C . ARG A 1 99 ? 17.096 6.803 -14.130 1.00 62.56 99 ARG A C 1
ATOM 785 O O . ARG A 1 99 ? 18.127 6.254 -14.507 1.00 62.56 99 ARG A O 1
ATOM 792 N N . ARG A 1 100 ? 17.143 7.791 -13.237 1.00 60.78 100 ARG A N 1
ATOM 793 C CA . ARG A 1 100 ? 18.305 8.132 -12.403 1.00 60.78 100 ARG A CA 1
ATOM 794 C C . ARG A 1 100 ? 18.318 7.411 -11.056 1.00 60.78 100 ARG A C 1
ATOM 796 O O . ARG A 1 100 ? 19.356 7.421 -10.407 1.00 60.78 100 ARG A O 1
ATOM 803 N N . VAL A 1 101 ? 17.213 6.776 -10.671 1.00 64.88 101 VAL A N 1
ATOM 804 C CA . VAL A 1 101 ? 17.129 5.997 -9.433 1.00 64.88 101 VAL A CA 1
ATOM 805 C C . VAL A 1 101 ? 17.914 4.698 -9.559 1.00 64.88 101 VAL A C 1
ATOM 807 O O . VAL A 1 101 ? 17.738 3.940 -10.517 1.00 64.88 101 VAL A O 1
ATOM 810 N N . GLY A 1 102 ? 18.774 4.429 -8.578 1.00 77.12 102 GLY A N 1
ATOM 811 C CA . GLY A 1 102 ? 19.370 3.113 -8.417 1.00 77.12 102 GLY A CA 1
ATOM 812 C C . GLY A 1 102 ? 18.298 2.120 -7.979 1.00 77.12 102 GLY A C 1
ATOM 813 O O . GLY A 1 102 ? 17.634 2.334 -6.972 1.00 77.12 102 GLY A O 1
ATOM 814 N N . ILE A 1 103 ? 18.147 1.004 -8.700 1.00 86.12 103 ILE A N 1
ATOM 815 C CA . ILE A 1 103 ? 17.211 -0.073 -8.320 1.00 86.12 103 ILE A CA 1
ATOM 816 C C . ILE A 1 103 ? 17.450 -0.567 -6.886 1.00 86.12 103 ILE A C 1
ATOM 818 O O . ILE A 1 103 ? 16.506 -0.994 -6.234 1.00 86.12 103 ILE A O 1
ATOM 822 N N . GLY A 1 104 ? 18.680 -0.449 -6.373 1.00 88.06 104 GLY A N 1
ATOM 823 C CA . GLY A 1 104 ? 19.003 -0.750 -4.978 1.00 88.06 104 GLY A CA 1
ATOM 824 C C . GLY A 1 104 ? 18.259 0.123 -3.962 1.00 88.06 104 GLY A C 1
ATOM 825 O O . GLY A 1 104 ? 17.747 -0.416 -2.987 1.00 88.06 104 GLY A O 1
ATOM 826 N N . ASP A 1 105 ? 18.139 1.431 -4.205 1.00 90.19 105 ASP A N 1
ATOM 827 C CA . ASP A 1 105 ? 17.442 2.344 -3.287 1.00 90.19 105 ASP A CA 1
ATOM 828 C C . ASP A 1 105 ? 15.938 2.052 -3.286 1.00 90.19 105 ASP A C 1
ATOM 830 O O . ASP A 1 105 ? 15.316 1.929 -2.234 1.00 90.19 105 ASP A O 1
ATOM 834 N N . LEU A 1 106 ? 15.363 1.847 -4.478 1.00 91.00 106 LEU A N 1
ATOM 835 C CA . LEU A 1 106 ? 13.954 1.478 -4.611 1.00 91.00 106 LEU A CA 1
ATOM 836 C C . LEU A 1 106 ? 13.661 0.121 -3.960 1.00 91.00 106 LEU A C 1
ATOM 838 O O . LEU A 1 106 ? 12.644 -0.027 -3.290 1.00 91.00 106 LEU A O 1
ATOM 842 N N . LYS A 1 107 ? 14.563 -0.856 -4.121 1.00 92.06 107 LYS A N 1
ATOM 843 C CA . LYS A 1 107 ? 14.467 -2.160 -3.460 1.00 92.06 107 LYS A CA 1
ATOM 844 C C . LYS A 1 107 ? 14.427 -2.009 -1.941 1.00 92.06 107 LYS A C 1
ATOM 846 O O . LYS A 1 107 ? 13.529 -2.564 -1.320 1.00 92.06 107 LYS A O 1
ATOM 851 N N . ALA A 1 108 ? 15.346 -1.234 -1.367 1.00 93.88 108 ALA A N 1
ATOM 852 C CA . ALA A 1 108 ? 15.410 -1.028 0.076 1.00 93.88 108 ALA A CA 1
ATOM 853 C C . ALA A 1 108 ? 14.126 -0.384 0.629 1.00 93.88 108 ALA A C 1
ATOM 855 O O . ALA A 1 108 ? 13.637 -0.798 1.677 1.00 93.88 108 ALA A O 1
ATOM 856 N N . LEU A 1 109 ? 13.541 0.585 -0.086 1.00 94.44 109 LEU A N 1
ATOM 857 C CA . LEU A 1 109 ? 12.271 1.197 0.321 1.00 94.44 109 LEU A CA 1
ATOM 858 C C . LEU A 1 109 ? 11.088 0.230 0.232 1.00 94.44 109 LEU A C 1
ATOM 860 O O . LEU A 1 109 ? 10.223 0.256 1.103 1.00 94.44 109 LEU A O 1
ATOM 864 N N . VAL A 1 110 ? 11.043 -0.624 -0.795 1.00 93.81 110 VAL A N 1
ATOM 865 C CA . VAL A 1 110 ? 10.009 -1.662 -0.923 1.00 93.81 110 VAL A CA 1
ATOM 866 C C . VAL A 1 110 ? 10.137 -2.698 0.192 1.00 93.81 110 VAL A C 1
ATOM 868 O O . VAL A 1 110 ? 9.139 -3.044 0.811 1.00 93.81 110 VAL A O 1
ATOM 871 N N . GLU A 1 111 ? 11.347 -3.172 0.484 1.00 95.00 111 GLU A N 1
ATOM 872 C CA . GLU A 1 111 ? 11.583 -4.119 1.582 1.00 95.00 111 GLU A CA 1
ATOM 873 C C . GLU A 1 111 ? 11.174 -3.512 2.929 1.00 95.00 111 GLU A C 1
ATOM 875 O O . GLU A 1 111 ? 10.434 -4.136 3.688 1.00 95.00 111 GLU A O 1
ATOM 880 N N . ARG A 1 112 ? 11.558 -2.254 3.178 1.00 95.69 112 ARG A N 1
ATOM 881 C CA . ARG A 1 112 ? 11.128 -1.510 4.365 1.00 95.69 112 ARG A CA 1
ATOM 882 C C . ARG A 1 112 ? 9.607 -1.362 4.438 1.00 95.69 112 ARG A C 1
ATOM 884 O O . ARG A 1 112 ? 9.048 -1.514 5.518 1.00 95.69 112 ARG A O 1
ATOM 891 N N . GLN A 1 113 ? 8.938 -1.088 3.317 1.00 95.88 113 GLN A N 1
ATOM 892 C CA . GLN A 1 113 ? 7.477 -0.986 3.277 1.00 95.88 113 GLN A CA 1
ATOM 893 C C . GLN A 1 113 ? 6.821 -2.285 3.756 1.00 95.88 113 GLN A C 1
ATOM 895 O O . GLN A 1 113 ? 5.976 -2.264 4.647 1.00 95.88 113 GLN A O 1
ATOM 900 N N . VAL A 1 114 ? 7.278 -3.422 3.222 1.00 95.25 114 VAL A N 1
ATOM 901 C CA . VAL A 1 114 ? 6.775 -4.744 3.611 1.00 95.25 114 VAL A CA 1
ATOM 902 C C . VAL A 1 114 ? 7.001 -4.999 5.104 1.00 95.25 114 VAL A C 1
ATOM 904 O O . VAL A 1 114 ? 6.104 -5.500 5.777 1.00 95.25 114 VAL A O 1
ATOM 907 N N . GLU A 1 115 ? 8.162 -4.633 5.653 1.00 96.00 115 GLU A N 1
ATOM 908 C CA . GLU A 1 115 ? 8.435 -4.766 7.092 1.00 96.00 115 GLU A CA 1
ATOM 909 C C . GLU A 1 115 ? 7.489 -3.918 7.957 1.00 96.00 115 GLU A C 1
ATOM 911 O O . GLU A 1 115 ? 6.955 -4.412 8.958 1.00 96.00 115 GLU A O 1
ATOM 916 N N . ILE A 1 116 ? 7.247 -2.660 7.565 1.00 95.25 116 ILE A N 1
ATOM 917 C CA . ILE A 1 116 ? 6.298 -1.769 8.246 1.00 95.25 116 ILE A CA 1
ATOM 918 C C . ILE A 1 116 ? 4.907 -2.407 8.245 1.00 95.25 116 ILE A C 1
ATOM 920 O O . ILE A 1 116 ? 4.259 -2.494 9.291 1.00 95.25 116 ILE A O 1
ATOM 924 N N . GLU A 1 117 ? 4.460 -2.908 7.100 1.00 94.31 117 GLU A N 1
ATOM 925 C CA . GLU A 1 117 ? 3.127 -3.476 6.941 1.00 94.31 117 GLU A CA 1
ATOM 926 C C . GLU A 1 117 ? 2.927 -4.810 7.657 1.00 94.31 117 GLU A C 1
ATOM 928 O O . GLU A 1 117 ? 1.911 -4.990 8.327 1.00 94.31 117 GLU A O 1
ATOM 933 N N . GLU A 1 118 ? 3.904 -5.719 7.618 1.00 93.31 118 GLU A N 1
ATOM 934 C CA . GLU A 1 118 ? 3.853 -6.967 8.392 1.00 93.31 118 GLU A CA 1
ATOM 935 C C . GLU A 1 118 ? 3.789 -6.692 9.905 1.00 93.31 118 GLU A C 1
ATOM 937 O O . GLU A 1 118 ? 3.241 -7.495 10.663 1.00 93.31 118 GLU A O 1
ATOM 942 N N . SER A 1 119 ? 4.289 -5.537 10.359 1.00 93.38 119 SER A N 1
ATOM 943 C CA . SER A 1 119 ? 4.106 -5.073 11.739 1.00 93.38 119 SER A CA 1
ATOM 944 C C . SER A 1 119 ? 2.732 -4.431 11.992 1.00 93.38 119 SER A C 1
ATOM 946 O O . SER A 1 119 ? 2.205 -4.518 13.108 1.00 93.38 119 SER A O 1
ATOM 948 N N . LEU A 1 120 ? 2.139 -3.803 10.971 1.00 93.75 120 LEU A N 1
ATOM 949 C CA . LEU A 1 120 ? 0.854 -3.108 11.038 1.00 93.75 120 LEU A CA 1
ATOM 950 C C . LEU A 1 120 ? -0.334 -4.074 10.958 1.00 93.75 120 LEU A C 1
ATOM 952 O O . LEU A 1 120 ? -1.294 -3.894 11.706 1.00 93.75 120 LEU A O 1
ATOM 956 N N . TYR A 1 121 ? -0.287 -5.111 10.116 1.00 94.38 121 TYR A N 1
ATOM 957 C CA . TYR A 1 121 ? -1.425 -6.019 9.915 1.00 94.38 121 TYR A CA 1
ATOM 958 C C . TYR A 1 121 ? -1.919 -6.675 11.214 1.00 94.38 121 TYR A C 1
ATOM 960 O O . TYR A 1 121 ? -3.114 -6.572 11.494 1.00 94.38 121 TYR A O 1
ATOM 968 N N . PRO A 1 122 ? -1.054 -7.237 12.087 1.00 92.50 122 PRO A N 1
ATOM 969 C CA . PRO A 1 122 ? -1.512 -7.814 13.352 1.00 92.50 122 PRO A CA 1
ATOM 970 C C . PRO A 1 122 ? -2.109 -6.777 14.311 1.00 92.50 122 PRO A C 1
ATOM 972 O O . PRO A 1 122 ? -2.824 -7.127 15.248 1.00 92.50 122 PRO A O 1
ATOM 975 N N . ARG A 1 123 ? -1.784 -5.489 14.137 1.00 90.69 123 ARG A N 1
ATOM 976 C CA . ARG A 1 123 ? -2.373 -4.392 14.918 1.00 90.69 123 ARG A CA 1
ATOM 977 C C . ARG A 1 123 ? -3.731 -3.993 14.349 1.00 90.69 123 ARG A C 1
ATOM 979 O O . ARG A 1 123 ? -4.653 -3.773 15.127 1.00 90.69 123 ARG A O 1
ATOM 986 N N . ALA A 1 124 ? -3.869 -3.973 13.024 1.00 92.12 124 ALA A N 1
ATOM 987 C CA . ALA A 1 124 ? -5.143 -3.766 12.344 1.00 92.12 124 ALA A CA 1
ATOM 988 C C . ALA A 1 124 ? -6.159 -4.868 12.699 1.00 92.12 124 ALA A C 1
ATOM 990 O O . ALA A 1 124 ? -7.311 -4.564 12.984 1.00 92.12 124 ALA A O 1
ATOM 991 N N . GLU A 1 125 ? -5.725 -6.129 12.800 1.00 92.06 125 GLU A N 1
ATOM 992 C CA . GLU A 1 125 ? -6.570 -7.268 13.209 1.00 92.06 125 GLU A CA 1
ATOM 993 C C . GLU A 1 125 ? -7.147 -7.152 14.629 1.00 92.06 125 GLU A C 1
ATOM 995 O O . GLU A 1 125 ? -8.081 -7.869 14.980 1.00 92.06 125 GLU A O 1
ATOM 1000 N N . LYS A 1 126 ? -6.611 -6.256 15.465 1.00 90.06 126 LYS A N 1
ATOM 1001 C CA . LYS A 1 126 ? -7.152 -5.998 16.808 1.00 90.06 126 LYS A CA 1
ATOM 1002 C C . LYS A 1 126 ? -8.289 -4.980 16.820 1.00 90.06 126 LYS A C 1
ATOM 1004 O O . LYS A 1 126 ? -8.977 -4.880 17.831 1.00 90.06 126 LYS A O 1
ATOM 1009 N N . VAL A 1 127 ? -8.434 -4.193 15.755 1.00 89.56 127 VAL A N 1
ATOM 1010 C CA . VAL A 1 127 ? -9.403 -3.088 15.672 1.00 89.56 127 VAL A CA 1
ATOM 1011 C C . VAL A 1 127 ? -10.401 -3.243 14.526 1.00 89.56 127 VAL A C 1
ATOM 1013 O O . VAL A 1 127 ? -11.434 -2.586 14.551 1.00 89.56 127 VAL A O 1
ATOM 1016 N N . LEU A 1 128 ? -10.113 -4.106 13.549 1.00 91.12 128 LEU A N 1
ATOM 1017 C CA . LEU A 1 128 ? -10.984 -4.426 12.420 1.00 91.12 128 LEU A CA 1
ATOM 1018 C C . LEU A 1 128 ? -11.474 -5.869 12.516 1.00 91.12 128 LEU A C 1
ATOM 1020 O O . LEU A 1 128 ? -10.709 -6.775 12.857 1.00 91.12 128 LEU A O 1
ATOM 1024 N N . GLU A 1 129 ? -12.734 -6.092 12.155 1.00 92.62 129 GLU A N 1
ATOM 1025 C CA . GLU A 1 129 ? -13.309 -7.432 12.085 1.00 92.62 129 GLU A CA 1
ATOM 1026 C C . GLU A 1 129 ? -13.098 -8.067 10.701 1.00 92.62 129 GLU A C 1
ATOM 1028 O O . GLU A 1 129 ? -12.738 -7.411 9.721 1.00 92.62 129 GLU A O 1
ATOM 1033 N N . GLY A 1 130 ? -13.338 -9.377 10.588 1.00 92.19 130 GLY A N 1
ATOM 1034 C CA . GLY A 1 130 ? -13.176 -10.096 9.318 1.00 92.19 130 GLY A CA 1
ATOM 1035 C C . GLY A 1 130 ? -14.015 -9.505 8.177 1.00 92.19 130 GLY A C 1
ATOM 1036 O O . GLY A 1 130 ? -13.523 -9.377 7.056 1.00 92.19 130 GLY A O 1
ATOM 1037 N N . GLU A 1 131 ? -15.250 -9.081 8.467 1.00 94.00 131 GLU A N 1
ATOM 1038 C CA . GLU A 1 131 ? -16.134 -8.434 7.487 1.00 94.00 131 GLU A CA 1
ATOM 1039 C C . GLU A 1 131 ? -15.582 -7.076 7.018 1.00 94.00 131 GLU A C 1
ATOM 1041 O O . GLU A 1 131 ? -15.693 -6.738 5.834 1.00 94.00 131 GLU A O 1
ATOM 1046 N N . ASP A 1 132 ? -14.909 -6.326 7.900 1.00 94.81 132 ASP A N 1
ATOM 1047 C CA . ASP A 1 132 ? -14.232 -5.084 7.523 1.00 94.81 132 ASP A CA 1
ATOM 1048 C C . ASP A 1 132 ? -13.089 -5.357 6.552 1.00 94.81 132 ASP A C 1
ATOM 1050 O O . ASP A 1 132 ? -12.989 -4.695 5.519 1.00 94.81 132 ASP A O 1
ATOM 1054 N N . PHE A 1 133 ? -12.256 -6.364 6.824 1.00 96.50 133 PHE A N 1
ATOM 1055 C CA . PHE A 1 133 ? -11.173 -6.736 5.913 1.00 96.50 133 PHE A CA 1
ATOM 1056 C C . PHE A 1 133 ? -11.679 -7.207 4.551 1.00 96.50 133 PHE A C 1
ATOM 1058 O O . PHE A 1 133 ? -11.019 -6.955 3.539 1.00 96.50 133 PHE A O 1
ATOM 1065 N N . GLU A 1 134 ? -12.828 -7.879 4.493 1.00 97.31 134 GLU A N 1
ATOM 1066 C CA . GLU A 1 134 ? -13.442 -8.268 3.225 1.00 97.31 134 GLU A CA 1
ATOM 1067 C C . GLU A 1 134 ? -13.920 -7.056 2.424 1.00 97.31 134 GLU A C 1
ATOM 1069 O O . GLU A 1 134 ? -13.609 -6.948 1.233 1.00 97.31 134 GLU A O 1
ATOM 1074 N N . ARG A 1 135 ? -14.614 -6.122 3.086 1.00 97.06 135 ARG A N 1
ATOM 1075 C CA . ARG A 1 135 ? -15.072 -4.864 2.483 1.00 97.06 135 ARG A CA 1
ATOM 1076 C C . ARG A 1 135 ? -13.897 -4.014 2.006 1.00 97.06 135 ARG A C 1
ATOM 1078 O O . ARG A 1 135 ? -13.919 -3.506 0.886 1.00 97.06 135 ARG A O 1
ATOM 1085 N N . ILE A 1 136 ? -12.868 -3.860 2.838 1.00 97.31 136 ILE A N 1
ATOM 1086 C CA . ILE A 1 136 ? -11.667 -3.086 2.513 1.00 97.31 136 ILE A CA 1
ATOM 1087 C C . ILE A 1 136 ? -10.936 -3.718 1.326 1.00 97.31 136 ILE A C 1
ATOM 1089 O O . ILE A 1 136 ? -10.509 -2.994 0.430 1.00 97.31 136 ILE A O 1
ATOM 1093 N N . GLY A 1 137 ? -10.834 -5.048 1.254 1.00 96.88 137 GLY A N 1
ATOM 1094 C CA . GLY A 1 137 ? -10.185 -5.704 0.118 1.00 96.88 137 GLY A CA 1
ATOM 1095 C C . GLY A 1 137 ? -10.927 -5.489 -1.202 1.00 96.88 137 GLY A C 1
ATOM 1096 O O . GLY A 1 137 ? -10.289 -5.259 -2.229 1.00 96.88 137 GLY A O 1
ATOM 1097 N N . ASP A 1 138 ? -12.260 -5.464 -1.180 1.00 97.31 138 ASP A N 1
ATOM 1098 C CA . ASP A 1 138 ? -13.054 -5.134 -2.369 1.00 97.31 138 ASP A CA 1
ATOM 1099 C C . ASP A 1 138 ? -12.869 -3.658 -2.788 1.00 97.31 138 ASP A C 1
ATOM 1101 O O . ASP A 1 138 ? -12.768 -3.354 -3.981 1.00 97.31 138 ASP A O 1
ATOM 1105 N N . LEU A 1 139 ? -12.754 -2.736 -1.822 1.00 97.06 139 LEU A N 1
ATOM 1106 C CA . LEU A 1 139 ? -12.445 -1.323 -2.080 1.00 97.06 139 LEU A CA 1
ATOM 1107 C C . LEU A 1 139 ? -11.032 -1.127 -2.649 1.00 97.06 139 LEU A C 1
ATOM 1109 O O . LEU A 1 139 ? -10.855 -0.323 -3.567 1.00 97.06 139 LEU A O 1
ATOM 1113 N N . ILE A 1 140 ? -10.043 -1.873 -2.150 1.00 97.31 140 ILE A N 1
ATOM 1114 C CA . ILE A 1 140 ? -8.669 -1.878 -2.668 1.00 97.31 140 ILE A CA 1
ATOM 1115 C C . ILE A 1 140 ? -8.672 -2.309 -4.135 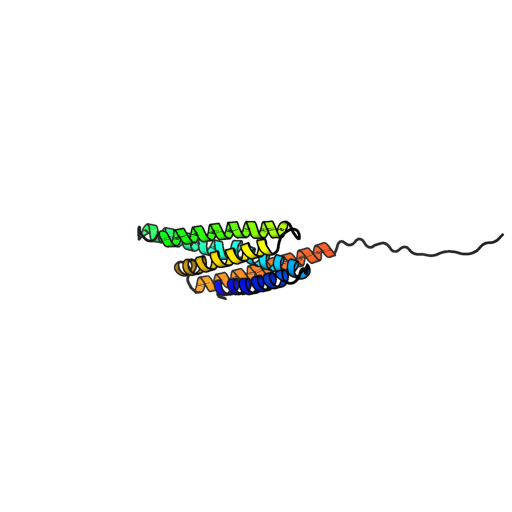1.00 97.31 140 ILE A C 1
ATOM 1117 O O . ILE A 1 140 ? -8.161 -1.585 -4.987 1.00 97.31 140 ILE A O 1
ATOM 1121 N N . GLU A 1 141 ? -9.295 -3.441 -4.470 1.00 97.06 141 GLU A N 1
ATOM 1122 C CA . GLU A 1 141 ? -9.365 -3.907 -5.861 1.00 97.06 141 GLU A CA 1
ATOM 1123 C C . GLU A 1 141 ? -10.102 -2.915 -6.771 1.00 97.06 141 GLU A C 1
ATOM 1125 O O . GLU A 1 141 ? -9.661 -2.647 -7.896 1.00 97.06 141 GLU A O 1
ATOM 1130 N N . HIS A 1 142 ? -11.172 -2.285 -6.276 1.00 95.69 142 HIS A N 1
ATOM 1131 C CA . HIS A 1 142 ? -11.852 -1.223 -7.013 1.00 95.69 142 HIS A CA 1
ATOM 1132 C C . HIS A 1 142 ? -10.938 -0.014 -7.270 1.00 95.69 142 HIS A C 1
ATOM 1134 O O . HIS A 1 142 ? -10.861 0.471 -8.403 1.00 95.69 142 HIS A O 1
ATOM 1140 N N . CYS A 1 143 ? -10.206 0.448 -6.252 1.00 95.19 143 CYS A N 1
ATOM 1141 C CA . CYS A 1 143 ? -9.237 1.536 -6.374 1.00 95.19 143 CYS A CA 1
ATOM 1142 C C . CYS A 1 143 ? -8.151 1.191 -7.405 1.00 95.19 143 CYS A C 1
ATOM 1144 O O . CYS A 1 143 ? -7.907 1.957 -8.342 1.00 95.19 143 CYS A O 1
ATOM 1146 N N . LYS A 1 144 ? -7.573 -0.012 -7.317 1.00 94.19 144 LYS A N 1
ATOM 1147 C CA . LYS A 1 144 ? -6.556 -0.506 -8.257 1.00 94.19 144 LYS A CA 1
ATOM 1148 C C . LYS A 1 144 ? -7.074 -0.501 -9.691 1.00 94.19 144 LYS A C 1
ATOM 1150 O O . LYS A 1 144 ? -6.368 -0.065 -10.604 1.00 94.19 144 LYS A O 1
ATOM 1155 N N . TRP A 1 145 ? -8.314 -0.942 -9.909 1.00 94.00 145 TRP A N 1
ATOM 1156 C CA . TRP A 1 145 ? -8.953 -0.898 -11.223 1.00 94.00 145 TRP A CA 1
ATOM 1157 C C . TRP A 1 145 ? -9.0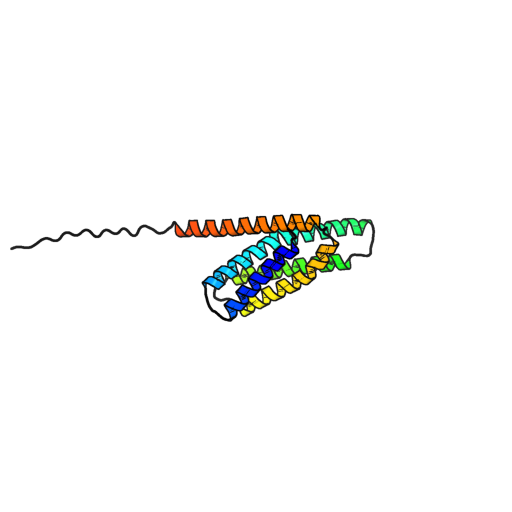85 0.537 -11.759 1.00 94.00 145 TRP A C 1
ATOM 1159 O O . TRP A 1 145 ? -8.712 0.795 -12.908 1.00 94.00 145 TRP A O 1
ATOM 1169 N N . GLN A 1 146 ? -9.533 1.487 -10.932 1.00 92.25 146 GLN A N 1
ATOM 1170 C CA . GLN A 1 146 ? -9.660 2.897 -11.321 1.00 92.25 146 GLN A CA 1
ATOM 1171 C C . GLN A 1 146 ? -8.305 3.526 -11.681 1.00 92.25 146 GLN A C 1
ATOM 1173 O O . GLN A 1 146 ? -8.173 4.149 -12.738 1.00 92.25 146 GLN A O 1
ATOM 1178 N N . VAL A 1 147 ? -7.277 3.331 -10.848 1.00 90.31 147 VAL A N 1
ATOM 1179 C CA . VAL A 1 147 ? -5.928 3.883 -11.076 1.00 90.31 147 VAL A CA 1
ATOM 1180 C C . VAL A 1 147 ? -5.312 3.314 -12.359 1.00 90.31 147 VAL A C 1
ATOM 1182 O O . VAL A 1 147 ? -4.757 4.059 -13.181 1.00 90.31 147 VAL A O 1
ATOM 1185 N N . ARG A 1 148 ? -5.464 2.003 -12.593 1.00 90.75 148 ARG A N 1
ATOM 1186 C CA . ARG A 1 148 ? -5.012 1.345 -13.831 1.00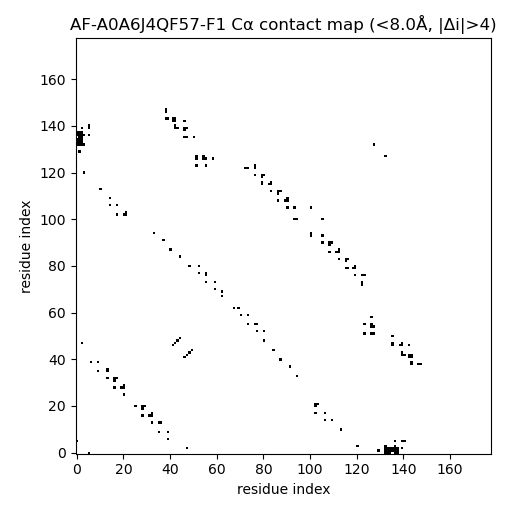 90.75 148 ARG A CA 1
ATOM 1187 C C . ARG A 1 148 ? -5.754 1.889 -15.057 1.00 90.75 148 ARG A C 1
ATOM 1189 O O . ARG A 1 148 ? -5.111 2.202 -16.062 1.00 90.75 148 ARG A O 1
ATOM 1196 N N . GLY A 1 149 ? -7.073 2.077 -14.970 1.00 86.31 149 GLY A N 1
ATOM 1197 C CA . GLY A 1 149 ? -7.889 2.659 -16.042 1.00 86.31 149 GLY A CA 1
ATOM 1198 C C . GLY A 1 149 ? -7.489 4.097 -16.394 1.00 86.31 149 GLY A C 1
ATOM 1199 O O . GLY A 1 149 ? -7.307 4.425 -17.569 1.00 86.31 149 GLY A O 1
ATOM 1200 N N . LEU A 1 150 ? -7.254 4.945 -15.387 1.00 85.00 150 LEU A N 1
ATOM 1201 C CA . LEU A 1 150 ? -6.773 6.320 -15.580 1.00 85.00 150 LEU A CA 1
ATOM 1202 C C . LEU A 1 150 ? -5.401 6.367 -16.262 1.00 85.00 150 LEU A C 1
ATOM 1204 O O . LEU A 1 150 ? -5.168 7.191 -17.149 1.00 85.00 150 LEU A O 1
ATOM 1208 N N . THR A 1 151 ? -4.502 5.460 -15.883 1.00 79.81 151 THR A N 1
ATOM 1209 C CA . THR A 1 151 ? -3.172 5.348 -16.495 1.00 79.81 151 THR A CA 1
ATOM 1210 C C . THR A 1 151 ? -3.272 4.979 -17.977 1.00 79.81 151 THR A C 1
ATOM 1212 O O . THR A 1 151 ? -2.614 5.596 -18.817 1.00 79.81 151 THR A O 1
ATOM 1215 N N . GLN A 1 152 ? -4.149 4.035 -18.329 1.00 78.19 152 GLN A N 1
ATOM 1216 C CA . GLN A 1 152 ? -4.392 3.655 -19.723 1.00 78.19 152 GLN A CA 1
ATOM 1217 C C . GLN A 1 152 ? -5.000 4.806 -20.544 1.00 78.19 152 GLN A C 1
ATOM 1219 O O . GLN A 1 152 ? -4.557 5.064 -21.666 1.00 78.19 152 GLN A O 1
ATOM 1224 N N . ALA A 1 153 ? -5.958 5.548 -19.981 1.00 78.19 153 ALA A N 1
ATOM 1225 C CA . ALA A 1 153 ? -6.587 6.688 -20.651 1.00 78.19 153 ALA A CA 1
ATOM 1226 C C . ALA A 1 153 ? -5.601 7.842 -20.928 1.00 78.19 153 ALA A C 1
ATOM 1228 O O . ALA A 1 153 ? -5.648 8.459 -22.000 1.00 78.19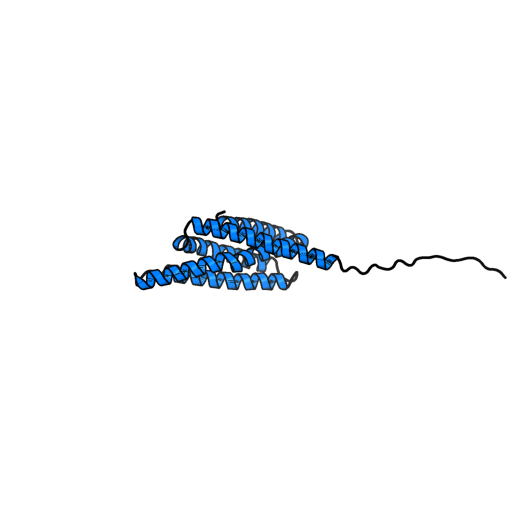 153 ALA A O 1
ATOM 1229 N N . LYS A 1 154 ? -4.669 8.110 -19.999 1.00 76.50 154 LYS A N 1
ATOM 1230 C CA . LYS A 1 154 ? -3.590 9.094 -20.201 1.00 76.50 154 LYS A CA 1
ATOM 1231 C C . LYS A 1 154 ? -2.677 8.691 -21.360 1.00 76.50 154 LYS A C 1
ATOM 1233 O O . LYS A 1 154 ? -2.410 9.515 -22.231 1.00 76.50 154 LYS A O 1
ATOM 1238 N N . LEU A 1 155 ? -2.263 7.423 -21.423 1.00 72.88 155 LEU A N 1
ATOM 1239 C CA . LEU A 1 155 ? -1.417 6.913 -22.510 1.00 72.88 155 LEU A CA 1
ATOM 1240 C C . LEU A 1 155 ? -2.102 7.014 -23.882 1.00 72.88 155 LEU A C 1
ATOM 1242 O O . LEU A 1 155 ? -1.470 7.426 -24.856 1.00 72.88 155 LEU A O 1
ATOM 1246 N N . ALA A 1 156 ? -3.398 6.693 -23.960 1.00 74.69 156 ALA A N 1
ATOM 1247 C CA . ALA A 1 156 ? -4.173 6.823 -25.194 1.00 74.69 156 ALA A CA 1
ATOM 1248 C C . ALA A 1 156 ? -4.272 8.287 -25.662 1.00 74.69 156 ALA A C 1
ATOM 1250 O O . ALA A 1 156 ? -4.036 8.586 -26.834 1.00 74.69 156 ALA A O 1
ATOM 1251 N N . SER A 1 157 ? -4.539 9.210 -24.732 1.00 70.12 157 SER A N 1
ATOM 1252 C CA . SER A 1 157 ? -4.639 10.648 -25.018 1.00 70.12 157 SER A CA 1
ATOM 1253 C C . SER A 1 157 ? -3.306 11.257 -25.475 1.00 70.12 157 SER A C 1
ATOM 1255 O O . SER A 1 157 ? -3.286 12.084 -26.384 1.00 70.12 157 SER A O 1
ATOM 1257 N N . SER A 1 158 ? -2.175 10.820 -24.909 1.00 67.00 158 SER A N 1
ATOM 1258 C CA . SER A 1 158 ? -0.839 11.292 -25.309 1.00 67.00 158 SER A CA 1
ATOM 1259 C C . SER A 1 158 ? -0.359 10.735 -26.657 1.00 67.00 158 SER A C 1
ATOM 1261 O O . SER A 1 158 ? 0.488 11.350 -27.300 1.00 67.00 158 SER A O 1
ATOM 1263 N N . SER A 1 159 ? -0.901 9.602 -27.116 1.00 59.22 159 SER A N 1
ATOM 1264 C CA . SER A 1 159 ? -0.554 8.989 -28.409 1.00 59.22 159 SER A CA 1
ATOM 1265 C C . SER A 1 159 ? -1.310 9.614 -29.597 1.00 59.22 159 SER A C 1
ATOM 1267 O O . SER A 1 159 ? -0.814 9.622 -30.724 1.00 59.22 159 SER A O 1
ATOM 1269 N N . SER A 1 160 ? -2.486 10.204 -29.349 1.00 54.88 160 SER A N 1
ATOM 1270 C CA . SER A 1 160 ? -3.349 10.811 -30.378 1.00 54.88 160 SER A CA 1
ATOM 1271 C C . SER A 1 160 ? -2.849 12.164 -30.922 1.00 54.88 160 SER A C 1
ATOM 1273 O O . SER A 1 160 ? -3.437 12.695 -31.863 1.00 54.88 160 SER A O 1
ATOM 1275 N N . LEU A 1 161 ? -1.769 12.727 -30.370 1.00 50.44 161 LEU A N 1
ATOM 1276 C CA . LEU A 1 161 ? -1.152 13.986 -30.810 1.00 50.44 161 LEU A CA 1
ATOM 1277 C C . LEU A 1 161 ? 0.144 13.720 -31.597 1.00 50.44 161 LEU A C 1
ATOM 1279 O O . LEU A 1 161 ? 1.231 14.137 -31.202 1.00 50.44 161 LEU A O 1
ATOM 1283 N N . ARG A 1 162 ? 0.051 13.025 -32.736 1.00 49.53 162 ARG A N 1
ATOM 1284 C CA . ARG A 1 162 ? 1.071 13.121 -33.795 1.00 49.53 162 ARG A CA 1
ATOM 1285 C C . ARG A 1 162 ? 0.524 14.021 -34.903 1.00 49.53 162 ARG A C 1
ATOM 1287 O O . ARG A 1 162 ? -0.496 13.656 -35.485 1.00 49.53 162 ARG A O 1
ATOM 1294 N N . PRO A 1 163 ? 1.164 15.159 -35.237 1.00 46.78 163 PRO A N 1
ATOM 1295 C CA . PRO A 1 163 ? 0.785 15.896 -36.431 1.00 46.78 163 PRO A CA 1
ATOM 1296 C C . PRO A 1 163 ? 1.034 14.997 -37.643 1.00 46.78 163 PRO A C 1
ATOM 1298 O O . PRO A 1 163 ? 2.099 14.381 -37.765 1.00 46.78 163 PRO A O 1
ATOM 1301 N N . ALA A 1 164 ? 0.033 14.895 -38.517 1.00 44.97 164 ALA A N 1
ATOM 1302 C CA . ALA A 1 164 ? 0.192 14.293 -39.826 1.00 44.97 164 ALA A CA 1
ATOM 1303 C C . ALA A 1 164 ? 1.353 15.009 -40.521 1.00 44.97 164 ALA A C 1
ATOM 1305 O O . ALA A 1 164 ? 1.286 16.196 -40.830 1.00 44.97 164 ALA A O 1
ATOM 1306 N N . ARG A 1 165 ? 2.459 14.289 -40.700 1.00 47.41 165 ARG A N 1
ATOM 1307 C CA . ARG A 1 165 ? 3.559 14.717 -41.549 1.00 47.41 165 ARG A CA 1
ATOM 1308 C C . ARG A 1 165 ? 2.979 14.729 -42.960 1.00 47.41 165 ARG A C 1
ATOM 1310 O O . ARG A 1 165 ? 2.797 13.663 -43.543 1.00 47.41 165 ARG A O 1
ATOM 1317 N N . GLU A 1 166 ? 2.595 15.909 -43.439 1.00 46.53 166 GLU A N 1
ATOM 1318 C CA . GLU A 1 166 ? 2.134 16.123 -44.807 1.00 46.53 166 GLU A CA 1
ATOM 1319 C C . GLU A 1 166 ? 3.224 15.626 -45.758 1.00 46.53 166 GLU A C 1
ATOM 1321 O O . GLU A 1 166 ? 4.278 16.235 -45.943 1.00 46.53 166 GLU A O 1
ATOM 1326 N N . ALA A 1 167 ? 2.980 14.442 -46.305 1.00 52.28 167 ALA A N 1
ATOM 1327 C CA . ALA A 1 167 ? 3.641 13.954 -47.487 1.00 52.28 167 ALA A CA 1
ATOM 1328 C C . ALA A 1 167 ? 3.035 14.709 -48.674 1.00 52.28 167 ALA A C 1
ATOM 1330 O O . ALA A 1 167 ? 1.969 14.348 -49.161 1.00 52.28 167 ALA A O 1
ATOM 1331 N N . ALA A 1 168 ? 3.718 15.753 -49.136 1.00 50.12 168 ALA A N 1
ATOM 1332 C CA . ALA A 1 168 ? 3.527 16.288 -50.476 1.00 50.12 168 ALA A CA 1
ATOM 1333 C C . ALA A 1 168 ? 4.784 15.968 -51.295 1.00 50.12 168 ALA A C 1
ATOM 1335 O O . ALA A 1 168 ? 5.711 16.765 -51.403 1.00 50.12 168 ALA A O 1
ATOM 1336 N N . VAL A 1 169 ? 4.820 14.744 -51.826 1.00 51.69 169 VAL A N 1
ATOM 1337 C CA . VAL A 1 169 ? 5.616 14.388 -53.005 1.00 51.69 169 VAL A CA 1
ATOM 1338 C C . VAL A 1 169 ? 4.634 14.307 -54.169 1.00 51.69 169 VAL A C 1
ATOM 1340 O O . VAL A 1 169 ? 3.854 13.365 -54.235 1.00 51.69 169 VAL A O 1
ATOM 1343 N N . LEU A 1 170 ? 4.679 15.292 -55.063 1.00 47.59 170 LEU A N 1
ATOM 1344 C CA . LEU A 1 170 ? 4.148 15.276 -56.434 1.00 47.59 170 LEU A CA 1
ATOM 1345 C C . LEU A 1 170 ? 5.130 16.157 -57.228 1.00 47.59 170 LEU A C 1
ATOM 1347 O O . LEU A 1 170 ? 5.163 17.363 -57.020 1.00 47.59 170 LEU A O 1
ATOM 1351 N N . VAL A 1 171 ? 6.207 15.600 -57.793 1.00 53.81 171 VAL A N 1
ATOM 1352 C CA . VAL A 1 171 ? 6.303 15.069 -59.169 1.00 53.81 171 VAL A CA 1
ATOM 1353 C C . VAL A 1 171 ? 5.688 16.020 -60.199 1.00 53.81 171 VAL A C 1
ATOM 1355 O O . VAL A 1 171 ? 4.480 15.990 -60.389 1.00 53.81 171 VAL A O 1
ATOM 1358 N N . ASP A 1 172 ? 6.533 16.796 -60.885 1.00 41.69 172 ASP A N 1
ATOM 1359 C CA . ASP A 1 172 ? 6.411 17.007 -62.334 1.00 41.69 172 ASP A CA 1
ATOM 1360 C C . ASP A 1 172 ? 7.756 17.509 -62.904 1.00 41.69 172 ASP A C 1
ATOM 1362 O O . ASP A 1 172 ? 8.165 18.648 -62.680 1.00 41.69 172 ASP A O 1
ATOM 1366 N N . GLU A 1 173 ? 8.478 16.627 -63.597 1.00 52.97 173 GLU A N 1
ATOM 1367 C CA . GLU A 1 173 ? 9.371 17.027 -64.689 1.00 52.97 173 GLU A CA 1
ATOM 1368 C C . GLU A 1 173 ? 8.602 16.779 -65.986 1.00 52.97 173 GLU A C 1
ATOM 1370 O O . GLU A 1 173 ? 8.035 15.695 -66.153 1.00 52.97 173 GLU A O 1
ATOM 1375 N N . PRO A 1 174 ? 8.679 17.704 -66.954 1.00 55.06 174 PRO A N 1
ATOM 1376 C CA . PRO A 1 174 ? 9.259 17.266 -68.220 1.00 55.06 174 PRO A CA 1
ATOM 1377 C C . PRO A 1 174 ? 10.100 18.336 -68.939 1.00 55.06 17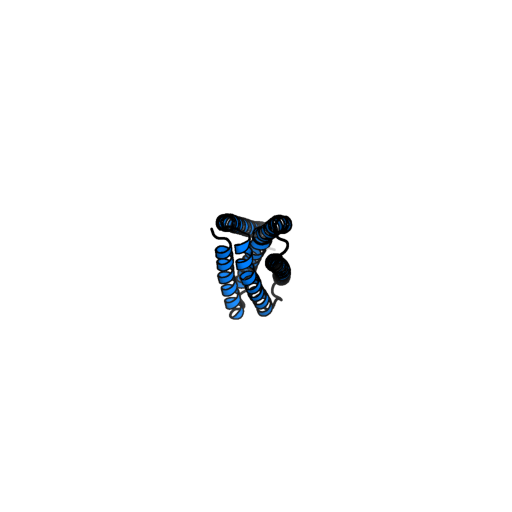4 PRO A C 1
ATOM 1379 O O . PRO A 1 174 ? 9.644 19.443 -69.200 1.00 55.06 174 PRO A O 1
ATOM 1382 N N . GLY A 1 175 ? 11.301 17.927 -69.360 1.00 52.25 175 GLY A N 1
ATOM 1383 C CA . GLY A 1 175 ? 11.781 18.063 -70.744 1.00 52.25 175 GLY A CA 1
ATOM 1384 C C . GLY A 1 175 ? 12.039 19.459 -71.339 1.00 52.25 175 GLY A C 1
ATOM 1385 O O . GLY A 1 175 ? 11.121 20.164 -71.744 1.00 52.25 175 GLY A O 1
ATOM 1386 N N . SER A 1 176 ? 13.326 19.757 -71.564 1.00 47.78 176 SER A N 1
ATOM 1387 C CA . SER A 1 176 ? 13.870 20.668 -72.604 1.00 47.78 176 SER A CA 1
ATOM 1388 C C . SER A 1 176 ? 13.334 20.320 -74.018 1.00 47.78 176 SER A C 1
ATOM 1390 O O . SER A 1 176 ? 12.921 19.168 -74.183 1.00 47.78 176 SER A O 1
ATOM 1392 N N . PRO A 1 177 ? 13.355 21.187 -75.071 1.00 59.50 177 PRO A N 1
ATOM 1393 C CA . PRO A 1 177 ? 14.473 22.026 -75.585 1.00 59.50 177 PRO A CA 1
ATOM 1394 C C . PRO A 1 177 ? 14.005 23.447 -76.045 1.00 59.50 177 PRO A C 1
ATOM 1396 O O . PRO A 1 177 ? 12.825 23.750 -75.933 1.00 59.50 177 PRO A O 1
ATOM 1399 N N . GLN A 1 178 ? 14.790 24.425 -76.518 1.00 48.94 178 GLN A N 1
ATOM 1400 C CA . GLN A 1 178 ? 16.033 24.527 -77.302 1.00 48.94 178 GLN A CA 1
ATOM 1401 C C . GLN A 1 178 ? 16.849 25.744 -76.843 1.00 48.94 178 GLN A C 1
ATOM 1403 O O . GLN A 1 178 ? 16.222 26.721 -76.376 1.00 48.94 178 GLN A O 1
#